Protein AF-A0A150V4F3-F1 (afdb_monomer)

Nearest PDB structures (foldseek):
  5nen-assembly1_B  TM=6.053E-01  e=7.757E+00  Serratia marcescens
  5wkq-assembly1_A  TM=3.610E-01  e=7.326E+00  Shigella flexneri

Structure (mmCIF, N/CA/C/O backbone):
data_AF-A0A150V4F3-F1
#
_entry.id   AF-A0A150V4F3-F1
#
loop_
_atom_site.group_PDB
_atom_site.id
_atom_site.type_symbol
_atom_site.label_atom_id
_atom_site.label_alt_id
_atom_site.label_comp_id
_atom_site.label_asym_id
_atom_site.label_entity_id
_atom_site.label_seq_id
_atom_site.pdbx_PDB_ins_code
_atom_site.Cartn_x
_atom_site.Cartn_y
_atom_site.Cartn_z
_atom_site.occupancy
_atom_site.B_iso_or_equiv
_atom_site.auth_seq_id
_atom_site.auth_comp_id
_atom_site.auth_asym_id
_atom_site.auth_atom_id
_atom_site.pdbx_PDB_model_num
ATOM 1 N N . MET A 1 1 ? 16.030 -22.521 -7.770 1.00 71.19 1 MET A N 1
ATOM 2 C CA . MET A 1 1 ? 16.678 -22.081 -9.025 1.00 71.19 1 MET A CA 1
ATOM 3 C C . MET A 1 1 ? 16.280 -20.650 -9.384 1.00 71.19 1 MET A C 1
ATOM 5 O O . MET A 1 1 ? 17.169 -19.820 -9.445 1.00 71.19 1 MET A O 1
ATOM 9 N N . LEU A 1 2 ? 14.980 -20.323 -9.485 1.00 79.88 2 LEU A N 1
ATOM 10 C CA . LEU A 1 2 ? 14.500 -18.950 -9.749 1.00 79.88 2 LEU A CA 1
ATOM 11 C C . LEU A 1 2 ? 15.065 -17.893 -8.786 1.00 79.88 2 LEU A C 1
ATOM 13 O O . LEU A 1 2 ? 15.625 -16.904 -9.230 1.00 79.88 2 LEU A O 1
ATOM 17 N N . ALA A 1 3 ? 14.965 -18.115 -7.472 1.00 83.06 3 ALA A N 1
ATOM 18 C CA . ALA A 1 3 ? 15.428 -17.140 -6.480 1.00 83.06 3 ALA A CA 1
ATOM 19 C C . ALA A 1 3 ? 16.937 -16.834 -6.568 1.00 83.06 3 ALA A C 1
ATOM 21 O O . ALA A 1 3 ? 17.339 -15.711 -6.288 1.00 83.06 3 ALA A O 1
ATOM 22 N N . LEU A 1 4 ? 17.756 -17.810 -6.984 1.00 82.44 4 LEU A N 1
ATOM 23 C CA . LEU A 1 4 ? 19.195 -17.610 -7.185 1.00 82.44 4 LEU A CA 1
ATOM 24 C C . LEU A 1 4 ? 19.451 -16.706 -8.393 1.00 82.44 4 LEU A C 1
ATOM 26 O O . LEU A 1 4 ? 20.217 -15.754 -8.278 1.00 82.44 4 LEU A O 1
ATOM 30 N N . GLU A 1 5 ? 18.750 -16.947 -9.502 1.00 82.75 5 GLU A N 1
ATOM 31 C CA . GLU A 1 5 ? 18.843 -16.107 -10.700 1.00 82.75 5 GLU A CA 1
ATOM 32 C C . GLU A 1 5 ? 18.382 -14.673 -10.411 1.00 82.75 5 GLU A C 1
ATOM 34 O O . GLU A 1 5 ? 19.080 -13.721 -10.728 1.00 82.75 5 GLU A O 1
ATOM 39 N N . LEU A 1 6 ? 17.253 -14.502 -9.717 1.00 82.19 6 LEU A N 1
ATOM 40 C CA . LEU A 1 6 ? 16.724 -13.174 -9.376 1.00 82.19 6 LEU A CA 1
ATOM 41 C C . LEU A 1 6 ? 17.605 -12.398 -8.383 1.00 82.19 6 LEU A C 1
ATOM 43 O O . LEU A 1 6 ? 17.460 -11.183 -8.258 1.00 82.19 6 LEU A O 1
ATOM 47 N N . SER A 1 7 ? 18.484 -13.091 -7.656 1.00 81.50 7 SER A N 1
ATOM 48 C CA . SER A 1 7 ? 19.442 -12.478 -6.730 1.00 81.50 7 SER A CA 1
ATOM 49 C C . SER A 1 7 ? 20.776 -12.109 -7.386 1.00 81.50 7 SER A C 1
ATOM 51 O O . SER A 1 7 ? 21.564 -11.384 -6.778 1.00 81.50 7 SER A O 1
ATOM 53 N N . SER A 1 8 ? 21.046 -12.588 -8.607 1.00 82.19 8 SER A N 1
ATOM 54 C CA . SER A 1 8 ? 22.299 -12.309 -9.302 1.00 82.19 8 SER A CA 1
ATOM 55 C C . SER A 1 8 ? 22.223 -10.958 -10.023 1.00 82.19 8 SER A C 1
ATOM 57 O O . SER A 1 8 ? 21.259 -10.644 -10.725 1.00 82.19 8 SER A O 1
ATOM 59 N N . SER A 1 9 ? 23.255 -10.127 -9.850 1.00 69.38 9 SER A N 1
ATOM 60 C CA . SER A 1 9 ? 23.343 -8.803 -10.485 1.00 69.38 9 SER A CA 1
ATOM 61 C C . SER A 1 9 ? 23.602 -8.860 -11.993 1.00 69.38 9 SER A C 1
ATOM 63 O O . SER A 1 9 ? 23.469 -7.843 -12.665 1.00 69.38 9 SER A O 1
ATOM 65 N N . ASP A 1 10 ? 23.993 -10.031 -12.496 1.00 72.38 10 ASP A N 1
ATOM 66 C CA . ASP A 1 10 ? 24.300 -10.312 -13.905 1.00 72.38 10 ASP A CA 1
ATOM 67 C C . ASP A 1 10 ? 23.147 -11.060 -14.606 1.00 72.38 10 ASP A C 1
ATOM 69 O O . ASP A 1 10 ? 23.285 -11.558 -15.722 1.00 72.38 10 ASP A O 1
ATOM 73 N N . SER A 1 11 ? 21.992 -11.180 -13.939 1.00 72.56 11 SER A N 1
ATOM 74 C CA . SER A 1 11 ? 20.829 -11.852 -14.513 1.00 72.56 11 SER A CA 1
ATOM 75 C C . SER A 1 11 ? 20.280 -11.079 -15.708 1.00 72.56 11 SER A C 1
ATOM 77 O O . SER A 1 11 ? 20.056 -9.868 -15.683 1.00 72.56 11 SER A O 1
ATOM 79 N N . SER A 1 12 ? 19.991 -11.827 -16.770 1.00 73.00 12 SER A N 1
ATOM 80 C CA . SER A 1 12 ? 19.393 -11.299 -18.003 1.00 73.00 12 SER A CA 1
ATOM 81 C C . SER A 1 12 ? 17.936 -10.843 -17.835 1.00 73.00 12 SER A C 1
ATOM 83 O O . SER A 1 12 ? 17.346 -10.293 -18.765 1.00 73.00 12 SER A O 1
ATOM 85 N N . VAL A 1 13 ? 17.332 -11.081 -16.666 1.00 82.06 13 VAL A N 1
ATOM 86 C CA . VAL A 1 13 ? 15.893 -10.968 -16.442 1.00 82.06 13 VAL A CA 1
ATOM 87 C C . VAL A 1 13 ? 15.605 -10.344 -15.077 1.00 82.06 13 VAL A C 1
ATOM 89 O O . VAL A 1 13 ? 16.067 -10.827 -14.048 1.00 82.06 13 VAL A O 1
ATOM 92 N N . ARG A 1 14 ? 14.791 -9.281 -15.056 1.00 84.19 14 ARG A N 1
ATOM 93 C CA . ARG A 1 14 ? 14.379 -8.603 -13.817 1.00 84.19 14 ARG A CA 1
ATOM 94 C C . ARG A 1 14 ? 13.154 -9.269 -13.193 1.00 84.19 14 ARG A C 1
ATOM 96 O O . ARG A 1 14 ? 12.239 -9.615 -13.934 1.00 84.19 14 ARG A O 1
ATOM 103 N N . PRO A 1 15 ? 13.079 -9.402 -11.858 1.00 87.56 15 PRO A N 1
ATOM 104 C CA . PRO A 1 15 ? 11.892 -9.939 -11.196 1.00 87.56 15 PRO A CA 1
ATOM 105 C C . PRO A 1 15 ? 10.644 -9.110 -11.520 1.00 87.56 15 PRO A C 1
ATOM 107 O O . PRO A 1 15 ? 10.690 -7.882 -11.522 1.00 87.56 15 PRO A O 1
ATOM 110 N N . LEU A 1 16 ? 9.520 -9.792 -11.742 1.00 90.38 16 LEU A N 1
ATOM 111 C CA . LEU A 1 16 ? 8.206 -9.182 -11.916 1.00 90.38 16 LEU A CA 1
ATOM 112 C C . LEU A 1 16 ? 7.247 -9.737 -10.875 1.00 90.38 16 LEU A C 1
ATOM 114 O O . LEU A 1 16 ? 7.161 -10.949 -10.680 1.00 90.38 16 LEU A O 1
ATOM 118 N N . TYR A 1 17 ? 6.494 -8.844 -10.244 1.00 90.56 17 TYR A N 1
ATOM 119 C CA . TYR A 1 17 ? 5.466 -9.202 -9.278 1.00 90.56 17 TYR A CA 1
ATOM 120 C C . TYR A 1 17 ? 4.126 -8.609 -9.677 1.00 90.56 17 TYR A C 1
ATOM 122 O O . TYR A 1 17 ? 4.054 -7.643 -10.430 1.00 90.56 17 TYR A O 1
ATOM 130 N N . ARG A 1 18 ? 3.047 -9.200 -9.169 1.00 91.81 18 ARG A N 1
ATOM 131 C CA . ARG A 1 18 ? 1.689 -8.727 -9.414 1.00 91.81 18 ARG A CA 1
ATOM 132 C C . ARG A 1 18 ? 1.224 -7.822 -8.272 1.00 91.81 18 ARG A C 1
ATOM 134 O O . ARG A 1 18 ? 1.278 -8.235 -7.114 1.00 91.81 18 ARG A O 1
ATOM 141 N N . LYS A 1 19 ? 0.691 -6.639 -8.586 1.00 91.06 19 LYS A N 1
ATOM 142 C CA . LYS A 1 19 ? -0.079 -5.822 -7.639 1.00 91.06 19 LYS A CA 1
ATOM 143 C C . LYS A 1 19 ? -1.491 -6.394 -7.472 1.00 91.06 19 LYS A C 1
ATOM 145 O O . LYS A 1 19 ? -2.126 -6.829 -8.429 1.00 91.06 19 LYS A O 1
ATOM 150 N N . PHE A 1 20 ? -2.009 -6.366 -6.248 1.00 91.81 20 PHE A N 1
ATOM 151 C CA . PHE A 1 20 ? -3.340 -6.888 -5.921 1.00 91.81 20 PHE A CA 1
ATOM 152 C C . PHE A 1 20 ? -4.295 -5.769 -5.493 1.00 91.81 20 PHE A C 1
ATOM 154 O O . PHE A 1 20 ? -4.802 -5.764 -4.377 1.00 91.81 20 PHE A O 1
ATOM 161 N N . GLU A 1 21 ? -4.536 -4.805 -6.377 1.00 91.25 21 GLU A N 1
ATOM 162 C CA . GLU A 1 21 ? -5.346 -3.605 -6.107 1.00 91.25 21 GLU A CA 1
ATOM 163 C C . GLU A 1 21 ? -6.761 -3.938 -5.610 1.00 91.25 21 GLU A C 1
ATOM 165 O O . GLU A 1 21 ? -7.131 -3.579 -4.494 1.00 91.25 21 GLU A O 1
ATOM 170 N N . TYR A 1 22 ? -7.512 -4.739 -6.369 1.00 92.56 22 TYR A N 1
ATOM 171 C CA . TYR A 1 22 ? -8.863 -5.159 -5.980 1.00 92.56 22 TYR A CA 1
ATOM 172 C C . TYR A 1 22 ? -8.912 -5.868 -4.616 1.00 92.56 22 TYR A C 1
ATOM 174 O O . TYR A 1 22 ? -9.805 -5.616 -3.808 1.00 92.56 22 TYR A O 1
ATOM 182 N N . LEU A 1 23 ? -7.950 -6.755 -4.341 1.00 94.00 23 LEU A N 1
ATOM 183 C CA . LEU A 1 23 ? -7.920 -7.498 -3.081 1.00 94.00 23 LEU A CA 1
ATOM 184 C C . LEU A 1 23 ? -7.566 -6.584 -1.903 1.00 94.00 23 LEU A C 1
ATOM 186 O O . LEU A 1 23 ? -8.206 -6.677 -0.861 1.00 94.00 23 LEU A O 1
ATOM 190 N N . ASN A 1 24 ? -6.603 -5.676 -2.082 1.00 94.88 24 ASN A N 1
ATOM 191 C CA . ASN A 1 24 ? -6.242 -4.693 -1.064 1.00 94.88 24 ASN A CA 1
ATOM 192 C C . ASN A 1 24 ? -7.426 -3.783 -0.725 1.00 94.88 24 ASN A C 1
ATOM 194 O O . ASN A 1 24 ? -7.722 -3.596 0.451 1.00 94.88 24 ASN A O 1
ATOM 198 N N . HIS A 1 25 ? -8.164 -3.292 -1.726 1.00 96.12 25 HIS A N 1
ATOM 199 C CA . HIS A 1 25 ? -9.374 -2.507 -1.478 1.00 96.12 25 HIS A CA 1
ATOM 200 C C . HIS A 1 25 ? -10.432 -3.295 -0.701 1.00 96.12 25 HIS A C 1
ATOM 202 O O . HIS A 1 25 ? -11.002 -2.760 0.243 1.00 96.12 25 HIS A O 1
ATOM 208 N N . ARG A 1 26 ? -10.659 -4.574 -1.023 1.00 97.56 26 ARG A N 1
ATOM 209 C CA . ARG A 1 26 ? -11.593 -5.416 -0.255 1.00 97.56 26 ARG A CA 1
ATOM 210 C C . ARG A 1 26 ? -11.172 -5.604 1.198 1.00 97.56 26 ARG A C 1
ATOM 212 O O . ARG A 1 26 ? -12.026 -5.556 2.073 1.00 97.56 26 ARG A O 1
ATOM 219 N N . ILE A 1 27 ? -9.882 -5.820 1.449 1.00 96.81 27 ILE A N 1
ATOM 220 C CA . ILE A 1 27 ? -9.353 -5.963 2.812 1.00 96.81 27 ILE A CA 1
ATOM 221 C C . ILE A 1 27 ? -9.542 -4.658 3.590 1.00 96.81 27 ILE A C 1
ATOM 223 O O . ILE A 1 27 ? -10.014 -4.688 4.721 1.00 96.81 27 ILE A O 1
ATOM 227 N N . LEU A 1 28 ? -9.217 -3.515 2.981 1.00 97.44 28 LEU A N 1
ATOM 228 C CA . LEU A 1 28 ? -9.378 -2.208 3.619 1.00 97.44 28 LEU A CA 1
ATOM 229 C C . LEU A 1 28 ? -10.845 -1.900 3.930 1.00 97.44 28 LEU A C 1
ATOM 231 O O . LEU A 1 28 ? -11.136 -1.474 5.040 1.00 97.44 28 LEU A O 1
ATOM 235 N N . LEU A 1 29 ? -11.757 -2.162 2.989 1.00 97.94 29 LEU A N 1
ATOM 236 C CA . LEU A 1 29 ? -13.196 -1.983 3.201 1.00 97.94 29 LEU A CA 1
ATOM 237 C C . LEU A 1 29 ? -13.723 -2.888 4.319 1.00 97.94 29 LEU A C 1
ATOM 239 O O . LEU A 1 29 ? -14.505 -2.439 5.145 1.00 97.94 29 LEU A O 1
ATOM 243 N N . HIS A 1 30 ? -13.265 -4.139 4.383 1.00 98.00 30 HIS A N 1
ATOM 244 C CA . HIS A 1 30 ? -13.644 -5.047 5.463 1.00 98.00 30 HIS A CA 1
ATOM 245 C C . HIS A 1 30 ? -13.160 -4.554 6.835 1.00 98.00 30 HIS A C 1
ATOM 247 O O . HIS A 1 30 ? -13.921 -4.577 7.794 1.00 98.00 30 HIS A O 1
ATOM 253 N N . LEU A 1 31 ? -11.922 -4.057 6.925 1.00 97.75 31 LEU A N 1
ATOM 254 C CA . LEU A 1 31 ? -11.389 -3.491 8.169 1.00 97.75 31 LEU A CA 1
ATOM 255 C C . LEU A 1 31 ? -12.118 -2.206 8.587 1.00 97.75 31 LEU A C 1
ATOM 257 O O . LEU A 1 31 ? -12.266 -1.959 9.780 1.00 97.75 31 LEU A O 1
ATOM 261 N N . GLN A 1 32 ? -12.556 -1.389 7.625 1.00 97.75 32 GLN A N 1
ATOM 262 C CA . GLN A 1 32 ? -13.372 -0.202 7.898 1.00 97.75 32 GLN A CA 1
ATOM 263 C C . GLN A 1 32 ? -14.729 -0.584 8.483 1.00 97.75 32 GLN A C 1
ATOM 265 O O . GLN A 1 32 ? -15.122 -0.019 9.495 1.00 97.75 32 GLN A O 1
ATOM 270 N N . ASP A 1 33 ? -15.399 -1.562 7.878 1.00 98.25 33 ASP A N 1
ATOM 271 C CA . ASP A 1 33 ? -16.691 -2.069 8.342 1.00 98.25 33 ASP A CA 1
ATOM 272 C C . ASP A 1 33 ? -16.596 -2.615 9.778 1.00 98.25 33 ASP A C 1
ATOM 274 O O . ASP A 1 33 ? -17.321 -2.166 10.663 1.00 98.25 33 ASP A O 1
ATOM 278 N N . GLU A 1 34 ? -15.603 -3.469 10.061 1.00 98.06 34 GLU A N 1
ATOM 279 C CA . GLU A 1 34 ? -15.355 -3.979 11.419 1.00 98.06 34 GLU A CA 1
ATOM 280 C C . GLU A 1 34 ? -15.068 -2.858 12.435 1.00 98.06 34 GLU A C 1
ATOM 282 O O . GLU A 1 34 ? -15.468 -2.949 13.597 1.00 98.06 34 GLU A O 1
ATOM 287 N N . LEU A 1 35 ? -14.349 -1.803 12.033 1.00 97.94 35 LEU A N 1
ATOM 288 C CA . LEU A 1 35 ? -14.090 -0.653 12.901 1.00 97.94 35 LEU A CA 1
ATOM 289 C C . LEU A 1 35 ? -15.365 0.139 13.182 1.00 97.94 35 LEU A C 1
ATOM 291 O O . LEU A 1 35 ? -15.616 0.467 14.339 1.00 97.94 35 LEU A O 1
ATOM 295 N N . SER A 1 36 ? -16.185 0.391 12.163 1.00 98.00 36 SER A N 1
ATOM 296 C CA . SER A 1 36 ? -17.471 1.070 12.321 1.00 98.00 36 SER A CA 1
ATOM 297 C C . SER A 1 36 ? -18.425 0.287 13.228 1.00 98.00 36 SER A C 1
ATOM 299 O O . SER A 1 36 ? -19.081 0.883 14.081 1.00 98.00 36 SER A O 1
ATOM 301 N N . GLU A 1 37 ? -18.459 -1.045 13.126 1.00 98.06 37 GLU A N 1
ATOM 302 C CA . GLU A 1 37 ? -19.228 -1.885 14.053 1.00 98.06 37 GLU A CA 1
ATOM 303 C C . GLU A 1 37 ? -18.742 -1.746 15.503 1.00 98.06 37 GLU A C 1
ATOM 305 O O . GLU A 1 37 ? -19.550 -1.634 16.428 1.00 98.06 37 GLU A O 1
ATOM 310 N N . LEU A 1 38 ? -17.423 -1.746 15.727 1.00 97.62 38 LEU A N 1
ATOM 311 C CA . LEU A 1 38 ? -16.852 -1.589 17.067 1.00 97.62 38 LEU A CA 1
ATOM 312 C C . LEU A 1 38 ? -17.092 -0.188 17.646 1.00 97.62 38 LEU A C 1
ATOM 314 O O . LEU A 1 38 ? -17.345 -0.066 18.846 1.00 97.62 38 LEU A O 1
ATOM 318 N N . GLU A 1 39 ? -17.027 0.855 16.817 1.00 96.94 39 GLU A N 1
ATOM 319 C CA . GLU A 1 39 ? -17.356 2.232 17.199 1.00 96.94 39 GLU A CA 1
ATOM 320 C C . GLU A 1 39 ? -18.820 2.354 17.629 1.00 96.94 39 GLU A C 1
ATOM 322 O O . GLU A 1 39 ? -19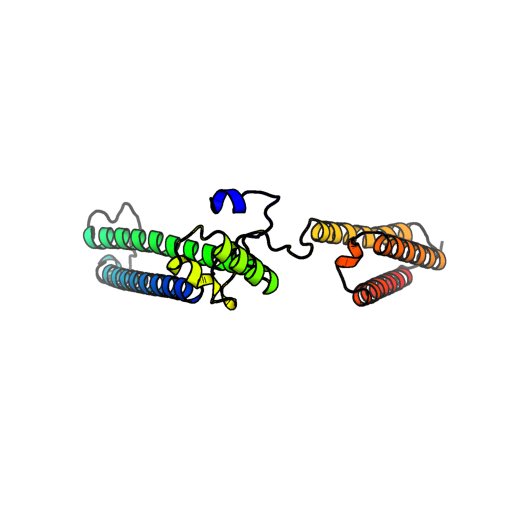.103 2.918 18.687 1.00 96.94 39 GLU A O 1
ATOM 327 N N . GLU A 1 40 ? -19.745 1.759 16.873 1.00 97.50 40 GLU A N 1
ATOM 328 C CA . GLU A 1 40 ? -21.169 1.778 17.209 1.00 97.50 40 GLU A CA 1
ATOM 329 C C . GLU A 1 40 ? -21.468 0.987 18.492 1.00 97.50 40 GLU A C 1
ATOM 331 O O . GLU A 1 40 ? -22.246 1.432 19.342 1.00 97.50 40 GLU A O 1
ATOM 336 N N . GLN A 1 41 ? -20.806 -0.158 18.693 1.00 96.31 41 GLN A N 1
ATOM 337 C CA . GLN A 1 41 ? -20.903 -0.921 19.943 1.00 96.31 41 GLN A CA 1
ATOM 338 C C . GLN A 1 41 ? -20.385 -0.124 21.143 1.00 96.31 41 GLN A C 1
ATOM 340 O O . GLN A 1 41 ? -20.985 -0.175 22.220 1.00 96.31 41 GLN A O 1
ATOM 345 N N . LEU A 1 42 ? -19.277 0.602 20.973 1.00 94.31 42 LEU A N 1
ATOM 346 C CA . LEU A 1 42 ? -18.714 1.447 22.020 1.00 94.31 42 LEU A CA 1
ATOM 347 C C . LEU A 1 42 ? -19.648 2.620 22.338 1.00 94.31 42 LEU A C 1
ATOM 349 O O . LEU A 1 42 ? -19.920 2.860 23.511 1.00 94.31 42 LEU A O 1
ATOM 353 N N . ARG A 1 43 ? -20.204 3.278 21.313 1.00 93.81 43 ARG A N 1
ATOM 354 C CA . ARG A 1 43 ? -21.186 4.361 21.462 1.00 93.81 43 ARG A CA 1
ATOM 355 C C . ARG A 1 43 ? -22.428 3.897 22.217 1.00 93.81 43 ARG A C 1
ATOM 357 O O . ARG A 1 43 ? -22.812 4.519 23.201 1.00 93.81 43 ARG A O 1
ATOM 364 N N . THR A 1 44 ? -22.997 2.763 21.813 1.00 93.69 44 THR A N 1
ATOM 365 C CA . THR A 1 44 ? -24.158 2.162 22.486 1.00 93.69 44 THR A CA 1
ATOM 366 C C . THR A 1 44 ? -23.853 1.856 23.955 1.00 93.69 44 THR A C 1
ATOM 368 O O . THR A 1 44 ? -24.674 2.100 24.835 1.00 93.69 44 THR A O 1
ATOM 371 N N . LEU A 1 45 ? -22.661 1.326 24.248 1.00 90.50 45 LEU A N 1
ATOM 372 C CA . LEU A 1 45 ? -22.259 1.024 25.619 1.00 90.50 45 LEU A CA 1
ATOM 373 C C . LEU A 1 45 ? -22.069 2.296 26.458 1.00 90.50 45 LEU A C 1
ATOM 375 O O . LEU A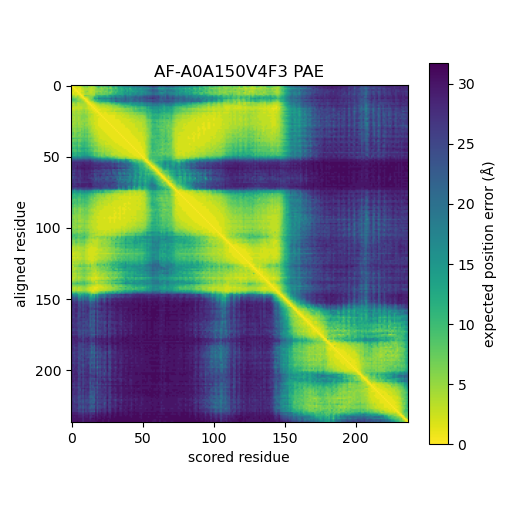 1 45 ? -22.501 2.328 27.609 1.00 90.50 45 LEU A O 1
ATOM 379 N N . ASP A 1 46 ? -21.457 3.333 25.888 1.00 87.69 46 ASP A N 1
ATOM 380 C CA . ASP A 1 46 ? -21.279 4.629 26.545 1.00 87.69 46 ASP A CA 1
ATOM 381 C C . ASP A 1 46 ? -22.643 5.296 26.835 1.00 87.69 46 ASP A C 1
ATOM 383 O O . ASP A 1 46 ? -22.838 5.841 27.922 1.00 87.69 46 ASP A O 1
ATOM 387 N N . GLU A 1 47 ? -23.624 5.173 25.933 1.00 89.69 47 GLU A N 1
ATOM 388 C CA . GLU A 1 47 ? -25.008 5.628 26.150 1.00 89.69 47 GLU A CA 1
ATOM 389 C C . GLU A 1 47 ? -25.695 4.881 27.308 1.00 89.69 47 GLU A C 1
ATOM 391 O O . GLU A 1 47 ? -26.336 5.509 28.154 1.00 89.69 47 GLU A O 1
ATOM 396 N N . VAL A 1 48 ? -25.532 3.555 27.397 1.00 87.75 48 VAL A N 1
ATOM 397 C CA . VAL A 1 48 ? -26.078 2.746 28.505 1.00 87.75 48 VAL A CA 1
ATOM 398 C C . VAL A 1 48 ? -25.434 3.125 29.841 1.00 87.75 48 VAL A C 1
ATOM 400 O O . VAL A 1 48 ? -26.135 3.258 30.847 1.00 87.75 48 VAL A O 1
ATOM 403 N N . ILE A 1 49 ? -24.113 3.326 29.868 1.00 82.81 49 ILE A N 1
ATOM 404 C CA . ILE A 1 49 ? -23.394 3.754 31.077 1.00 82.81 49 ILE A CA 1
ATOM 405 C C . ILE A 1 49 ? -23.903 5.127 31.533 1.00 82.81 49 ILE A C 1
ATOM 407 O O . ILE A 1 49 ? -24.211 5.289 32.712 1.00 82.81 49 ILE A O 1
ATOM 411 N N . ALA A 1 50 ? -24.066 6.077 30.607 1.00 81.50 50 ALA A N 1
ATOM 412 C CA . ALA A 1 50 ? -24.574 7.414 30.911 1.00 81.50 50 ALA A CA 1
ATOM 413 C C . ALA A 1 50 ? -25.999 7.398 31.498 1.00 81.50 50 ALA A C 1
ATOM 415 O O . ALA A 1 50 ? -26.302 8.191 32.385 1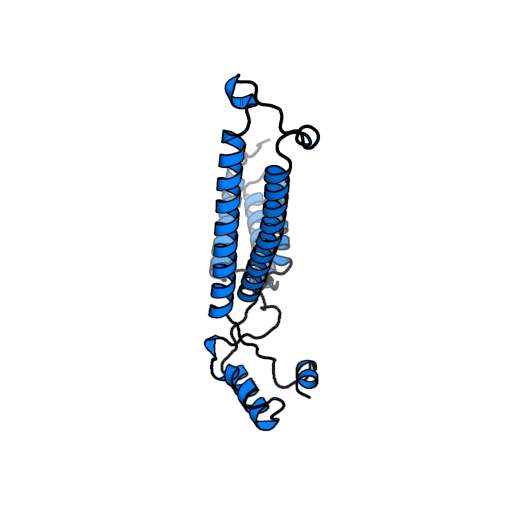.00 81.50 50 ALA A O 1
ATOM 416 N N . GLN A 1 51 ? -26.862 6.484 31.040 1.00 83.00 51 GLN A N 1
ATOM 417 C CA . GLN A 1 51 ? -28.227 6.323 31.564 1.00 83.00 51 GLN A CA 1
ATOM 418 C C . GLN A 1 51 ? -28.281 5.622 32.930 1.00 83.00 51 GLN A C 1
ATOM 420 O O . GLN A 1 51 ? -29.221 5.838 33.691 1.00 83.00 51 GLN A O 1
ATOM 425 N N . THR A 1 52 ? -27.301 4.766 33.234 1.00 74.00 52 THR A N 1
ATOM 426 C CA . THR A 1 52 ? -27.297 3.930 34.447 1.00 74.00 52 THR A CA 1
ATOM 427 C C . THR A 1 52 ? -26.608 4.613 3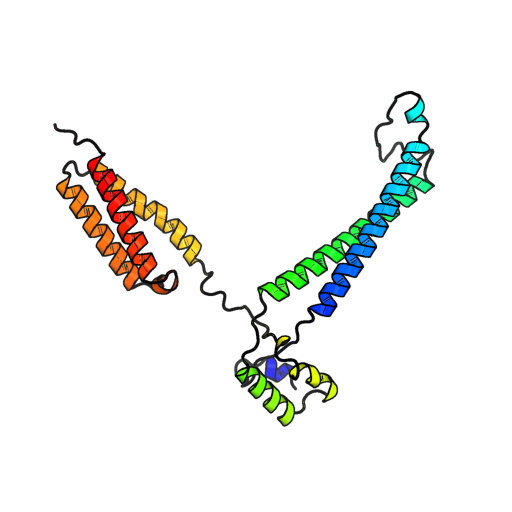5.631 1.00 74.00 52 THR A C 1
ATOM 429 O O . THR A 1 52 ? -26.811 4.191 36.764 1.00 74.00 52 THR A O 1
ATOM 432 N N . ASP A 1 53 ? -25.798 5.653 35.404 1.00 68.19 53 ASP A N 1
ATOM 433 C CA . ASP A 1 53 ? -25.057 6.340 36.466 1.00 68.19 53 ASP A CA 1
ATOM 434 C C . ASP A 1 53 ? -25.975 7.266 37.304 1.00 68.19 53 ASP A C 1
ATOM 436 O O . ASP A 1 53 ? -26.376 8.337 36.828 1.00 68.19 53 ASP A O 1
ATOM 440 N N . PRO A 1 54 ? -26.315 6.902 38.562 1.00 55.91 54 PRO A N 1
ATOM 441 C CA . PRO A 1 54 ? -27.246 7.662 39.400 1.00 55.91 54 PRO A CA 1
ATOM 442 C C . PRO A 1 54 ? -26.693 9.032 39.821 1.00 55.91 54 PRO A C 1
ATOM 444 O O . PRO A 1 54 ? -27.464 9.892 40.244 1.00 55.9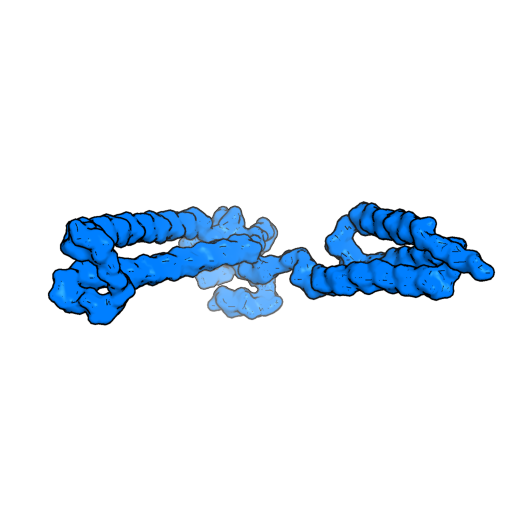1 54 PRO A O 1
ATOM 447 N N . ALA A 1 55 ? -25.382 9.267 39.674 1.00 55.69 55 ALA A N 1
ATOM 448 C CA . ALA A 1 55 ? -24.746 10.556 39.946 1.00 55.69 55 ALA A CA 1
ATOM 449 C C . ALA A 1 55 ? -25.208 11.672 38.981 1.00 55.69 55 ALA A C 1
ATOM 451 O O . ALA A 1 55 ? -25.141 12.856 39.311 1.00 55.69 55 ALA A O 1
ATOM 452 N N . SER A 1 56 ? -25.756 11.306 37.817 1.00 51.59 56 SER A N 1
ATOM 453 C CA . SER A 1 56 ? -26.290 12.259 36.835 1.00 51.59 56 SER A CA 1
ATOM 454 C C . SER A 1 56 ? -27.646 12.859 37.235 1.00 51.59 56 SER A C 1
ATOM 456 O O . SER A 1 56 ? -28.032 13.894 36.695 1.00 51.59 56 SER A O 1
ATOM 458 N N . ALA A 1 57 ? -28.370 12.249 38.184 1.00 52.56 57 ALA A N 1
ATOM 459 C CA . ALA A 1 57 ? -29.688 12.719 38.622 1.00 52.56 57 ALA A CA 1
ATOM 460 C C . ALA A 1 57 ? -29.628 13.915 39.596 1.00 52.56 57 ALA A C 1
ATOM 462 O O . ALA A 1 57 ? -30.594 14.668 39.681 1.00 52.56 57 ALA A O 1
ATOM 463 N N . ASP A 1 58 ? -28.498 14.114 40.285 1.00 55.16 58 ASP A N 1
ATOM 464 C CA . ASP A 1 58 ? -28.288 15.197 41.266 1.00 55.16 58 ASP A CA 1
ATOM 465 C C . ASP A 1 58 ? -27.347 16.305 40.732 1.00 55.16 58 ASP A C 1
ATOM 467 O O . ASP A 1 58 ? -26.864 17.159 41.469 1.00 55.16 58 ASP A O 1
ATOM 471 N N . GLY A 1 59 ? -27.033 16.284 39.426 1.00 56.34 59 GLY A N 1
ATOM 472 C CA . GLY A 1 59 ? -26.146 17.258 38.768 1.00 56.34 59 GLY A CA 1
ATOM 473 C C . GLY A 1 59 ? -24.660 17.138 39.135 1.00 56.34 59 GLY A C 1
ATOM 474 O O . GLY A 1 59 ? -23.840 17.943 38.688 1.00 56.34 59 GLY A O 1
ATOM 475 N N . GLN A 1 60 ? -24.288 16.131 39.924 1.00 52.50 60 GLN A N 1
ATOM 476 C CA . GLN A 1 60 ? -22.927 15.933 40.397 1.00 52.50 60 GLN A CA 1
ATOM 477 C C . GLN A 1 60 ? -22.205 14.920 39.504 1.00 52.50 60 GLN A C 1
ATOM 479 O O . GLN A 1 60 ? -22.181 13.725 39.778 1.00 52.50 60 GLN A O 1
ATOM 484 N N . HIS A 1 61 ? -21.594 15.402 38.417 1.00 53.84 61 HIS A N 1
ATOM 485 C CA . HIS A 1 61 ? -20.734 14.570 37.573 1.00 53.84 61 HIS A CA 1
ATOM 486 C C . HIS A 1 61 ? -19.584 13.999 38.409 1.00 53.84 61 HIS A C 1
ATOM 488 O O . HIS A 1 61 ? -18.665 14.723 38.804 1.00 53.84 61 HIS A O 1
ATOM 494 N N . SER A 1 62 ? -19.631 12.695 38.684 1.00 52.81 62 SER A N 1
ATOM 495 C CA . SER A 1 62 ? -18.512 12.013 39.321 1.00 52.81 62 SER A CA 1
ATOM 496 C C . SER A 1 62 ? -17.298 12.110 38.390 1.00 52.81 62 SER A C 1
ATOM 498 O O . SER A 1 62 ? -17.418 11.831 37.193 1.00 52.81 62 SER A O 1
ATOM 500 N N . PRO A 1 63 ? -16.125 12.544 38.879 1.00 55.28 63 PRO A N 1
ATOM 501 C CA . PRO A 1 63 ? -14.940 12.623 38.044 1.00 55.28 63 PRO A CA 1
ATOM 502 C C . PRO A 1 63 ? -14.582 11.218 37.553 1.00 55.28 63 PRO A C 1
ATOM 504 O O . PRO A 1 63 ? -14.488 10.295 38.361 1.00 55.28 63 PRO A O 1
ATOM 507 N N . SER A 1 64 ? -14.353 11.083 36.241 1.00 54.47 64 SER A N 1
ATOM 508 C CA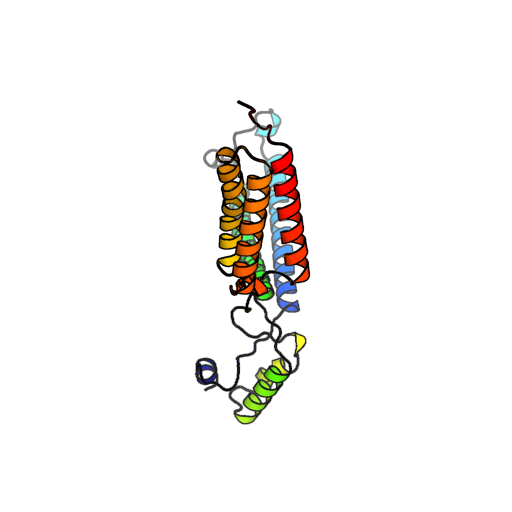 . SER A 1 64 ? -13.879 9.864 35.566 1.00 54.47 64 SER A CA 1
ATOM 509 C C . SER A 1 64 ? -12.543 9.414 36.170 1.00 54.47 64 SER A C 1
ATOM 511 O O . SER A 1 64 ? -11.458 9.740 35.680 1.00 54.47 64 SER A O 1
ATOM 513 N N . SER A 1 65 ? -12.611 8.693 37.282 1.00 58.56 65 SER A N 1
ATOM 514 C CA . SER A 1 65 ? -11.475 8.163 38.011 1.00 58.56 65 SER A CA 1
ATOM 515 C C . SER A 1 65 ? -11.404 6.672 37.761 1.00 58.56 65 SER A C 1
ATOM 517 O O . SER A 1 65 ? -12.208 5.899 38.278 1.00 58.56 65 SER A O 1
ATOM 519 N N . ARG A 1 66 ? -10.321 6.248 37.104 1.00 56.16 66 ARG A N 1
ATOM 520 C CA . ARG A 1 66 ? -9.966 4.834 36.905 1.00 56.16 66 ARG A CA 1
ATOM 521 C C . ARG A 1 66 ? -9.898 4.023 38.215 1.00 56.16 66 ARG A C 1
ATOM 523 O O . ARG A 1 66 ? -9.823 2.804 38.167 1.00 56.16 66 ARG A O 1
ATOM 530 N N . ARG A 1 67 ? -9.850 4.693 39.377 1.00 54.84 67 ARG A N 1
ATOM 531 C CA . ARG A 1 67 ? -9.792 4.095 40.723 1.00 54.84 67 ARG A CA 1
ATOM 532 C C . ARG A 1 67 ? -11.122 4.155 41.493 1.00 54.84 67 ARG A C 1
ATOM 534 O O . ARG A 1 67 ? -11.258 3.428 42.471 1.00 54.84 67 ARG A O 1
ATOM 541 N N . GLY A 1 68 ? -12.062 5.017 41.097 1.00 54.72 68 GLY A N 1
ATOM 542 C CA . GLY A 1 68 ? -13.359 5.195 41.771 1.00 54.72 68 GLY A CA 1
ATOM 543 C C . GLY A 1 68 ? -14.460 4.255 41.269 1.00 54.72 68 GLY A C 1
ATOM 544 O O . GLY A 1 68 ? -15.430 4.011 41.976 1.00 54.72 68 GLY A O 1
ATOM 545 N N . GLU A 1 69 ? -14.288 3.683 40.078 1.00 57.06 69 GLU A N 1
ATOM 546 C CA . GLU A 1 69 ? -15.323 2.927 39.352 1.00 57.06 69 GLU A CA 1
ATOM 547 C C . GLU A 1 69 ? -15.446 1.442 39.763 1.00 57.06 69 GLU A C 1
ATOM 549 O O . GLU A 1 69 ? -16.294 0.714 39.251 1.00 57.06 69 GLU A O 1
ATOM 554 N N . THR A 1 70 ? -14.639 0.981 40.724 1.00 53.50 70 THR A N 1
ATOM 555 C CA . THR A 1 70 ? -14.498 -0.440 41.105 1.00 53.50 70 THR A CA 1
ATOM 556 C C . THR A 1 70 ? -15.732 -1.046 41.794 1.00 53.50 70 THR A C 1
ATOM 558 O O . THR A 1 70 ? -15.843 -2.267 41.866 1.00 53.50 70 THR A O 1
ATOM 561 N N . TYR A 1 71 ? -16.660 -0.238 42.321 1.00 54.38 71 TYR A N 1
ATOM 562 C CA . TYR A 1 71 ? -17.652 -0.731 43.292 1.00 54.38 71 TYR A CA 1
ATOM 563 C C . TYR A 1 71 ? -19.116 -0.780 42.814 1.00 54.38 71 TYR A C 1
ATOM 565 O O . TYR A 1 71 ? -19.935 -1.348 43.529 1.00 54.38 71 TYR A O 1
ATOM 573 N N . GLY A 1 72 ? -19.464 -0.263 41.625 1.00 53.78 72 GLY A N 1
ATOM 574 C CA . GLY A 1 72 ? -20.873 -0.192 41.179 1.00 53.78 72 GLY A CA 1
ATOM 575 C C . GLY A 1 72 ? -21.188 -0.717 39.774 1.00 53.78 72 GLY A C 1
ATOM 576 O O . GLY A 1 72 ? -22.282 -1.223 39.560 1.00 53.78 72 GLY A O 1
ATOM 577 N N . ASN A 1 73 ? -20.244 -0.651 38.825 1.00 61.91 73 ASN A N 1
ATOM 578 C CA . ASN A 1 73 ? -20.513 -0.898 37.396 1.00 61.91 73 ASN A CA 1
ATOM 579 C C . ASN A 1 73 ? -19.477 -1.826 36.729 1.00 61.91 73 ASN A C 1
ATOM 581 O O . ASN A 1 73 ? -19.129 -1.679 35.555 1.00 61.91 73 ASN A O 1
ATOM 585 N N . ASN A 1 74 ? -18.964 -2.788 37.502 1.00 71.44 74 ASN A N 1
ATOM 586 C CA . ASN A 1 74 ? -17.769 -3.563 37.161 1.00 71.44 74 ASN A CA 1
ATOM 587 C C . ASN A 1 74 ? -17.889 -4.288 35.801 1.00 71.44 74 ASN A C 1
ATOM 589 O O . ASN A 1 74 ? -16.948 -4.284 35.014 1.00 71.44 74 ASN A O 1
ATOM 593 N N . GLU A 1 75 ? -19.059 -4.843 35.464 1.00 81.44 75 GLU A N 1
ATOM 594 C CA . GLU A 1 75 ? -19.264 -5.570 34.200 1.00 81.44 75 GLU A CA 1
ATOM 595 C C . GLU A 1 75 ? -19.304 -4.651 32.967 1.00 81.44 75 GLU A C 1
ATOM 597 O O . GLU A 1 75 ? -18.590 -4.902 31.992 1.00 81.44 75 GLU A O 1
ATOM 602 N N . LEU A 1 76 ? -20.084 -3.562 33.008 1.00 81.75 76 LEU A N 1
ATOM 603 C CA . LEU A 1 76 ? -20.153 -2.586 31.911 1.00 81.75 76 LEU A CA 1
ATOM 604 C C . LEU A 1 76 ? -18.788 -1.933 31.676 1.00 81.75 76 LEU A C 1
ATOM 606 O O . LEU A 1 76 ? -18.347 -1.790 30.534 1.00 81.75 76 LEU A O 1
ATOM 610 N N . HIS A 1 77 ? -18.076 -1.621 32.759 1.00 79.62 77 HIS A N 1
ATOM 611 C CA . HIS A 1 77 ? -16.728 -1.074 32.701 1.00 79.62 77 HIS A CA 1
ATOM 612 C C . HIS A 1 77 ? -15.722 -2.074 32.104 1.00 79.62 77 HIS A C 1
ATOM 614 O O . HIS A 1 77 ? -14.963 -1.728 31.194 1.00 79.62 77 HIS A O 1
ATOM 620 N N . HIS A 1 78 ? -15.733 -3.338 32.543 1.00 84.62 78 HIS A N 1
ATOM 621 C CA . HIS A 1 78 ? -14.894 -4.384 31.949 1.00 84.62 78 HIS A CA 1
ATOM 622 C C . HIS A 1 78 ? -15.191 -4.582 30.459 1.00 84.62 78 HIS A C 1
ATOM 624 O O . HIS A 1 78 ? -14.260 -4.714 29.658 1.00 84.62 78 HIS A O 1
ATOM 630 N N . ARG A 1 79 ? -16.469 -4.552 30.065 1.00 88.69 79 ARG A N 1
ATOM 631 C CA . ARG A 1 79 ? -16.883 -4.656 28.662 1.00 88.69 79 ARG A CA 1
ATOM 632 C C . ARG A 1 79 ? -16.382 -3.473 27.837 1.00 88.69 79 ARG A C 1
ATOM 634 O O . ARG A 1 79 ? -15.871 -3.687 26.738 1.00 88.69 79 ARG A O 1
ATOM 641 N N . ARG A 1 80 ? -16.437 -2.258 28.389 1.00 89.75 80 ARG A N 1
ATOM 642 C CA . ARG A 1 80 ? -15.905 -1.043 27.760 1.00 89.75 80 ARG A CA 1
ATOM 643 C C . ARG A 1 80 ? -14.401 -1.134 27.540 1.00 89.75 80 ARG A C 1
ATOM 645 O O . ARG A 1 80 ? -13.932 -0.898 26.431 1.00 89.75 80 ARG A O 1
ATOM 652 N N . ILE A 1 81 ? -13.643 -1.542 28.560 1.00 89.12 81 ILE A N 1
ATOM 653 C CA . ILE A 1 81 ? -12.193 -1.755 28.434 1.00 89.12 81 ILE A CA 1
ATOM 654 C C . ILE A 1 81 ? -11.886 -2.814 27.368 1.00 89.12 81 ILE A C 1
ATOM 656 O O . ILE A 1 81 ? -10.968 -2.630 26.568 1.00 89.12 81 ILE A O 1
ATOM 660 N N . ASN A 1 82 ? -12.648 -3.911 27.327 1.00 92.38 82 ASN A N 1
ATOM 661 C CA . ASN A 1 82 ? -12.450 -4.961 26.330 1.00 92.38 82 ASN A CA 1
ATOM 662 C C . ASN A 1 82 ? -12.707 -4.456 24.900 1.00 92.38 82 ASN A C 1
ATOM 664 O O . ASN A 1 82 ? -11.902 -4.732 24.009 1.00 92.38 82 ASN A O 1
ATOM 668 N N . LEU A 1 83 ? -13.785 -3.692 24.687 1.00 94.62 83 LEU A N 1
ATOM 669 C CA . LEU A 1 83 ? -14.086 -3.068 23.395 1.00 94.62 83 LEU A CA 1
ATOM 670 C C . LEU A 1 83 ? -13.004 -2.070 22.982 1.00 94.62 83 LEU A C 1
ATOM 672 O O . LEU A 1 83 ? -12.512 -2.157 21.862 1.00 94.62 83 LEU A O 1
ATOM 676 N N . LEU A 1 84 ? -12.556 -1.200 23.890 1.00 95.06 84 LEU A N 1
ATOM 677 C CA . LEU A 1 84 ? -11.460 -0.264 23.621 1.00 95.06 84 LEU A CA 1
ATOM 678 C C . LEU A 1 84 ? -10.167 -0.987 23.215 1.00 95.06 84 LEU A C 1
ATOM 680 O O . LEU A 1 84 ? -9.482 -0.554 22.291 1.00 95.06 84 LEU A O 1
ATOM 684 N N . GLY A 1 85 ? -9.851 -2.116 23.856 1.00 95.56 85 GLY A N 1
ATOM 685 C CA . GLY A 1 85 ? -8.718 -2.956 23.464 1.00 95.56 85 GLY A CA 1
ATOM 686 C C . GLY A 1 85 ? -8.859 -3.530 22.049 1.00 95.56 85 GLY A C 1
ATOM 687 O O . GLY A 1 85 ? -7.896 -3.527 21.283 1.00 95.56 85 GLY A O 1
ATOM 688 N N . LYS A 1 86 ? -10.063 -3.980 21.670 1.00 97.31 86 LYS A N 1
ATOM 689 C CA . LYS A 1 86 ? -10.350 -4.473 20.310 1.00 97.31 86 LYS A CA 1
ATOM 690 C C . LYS A 1 86 ? -10.250 -3.363 19.267 1.00 97.31 86 LYS A C 1
ATOM 692 O O . LYS A 1 86 ? -9.604 -3.575 18.243 1.00 97.31 86 LYS A O 1
ATOM 697 N N . VAL A 1 87 ? -10.828 -2.193 19.550 1.00 97.50 87 VAL A N 1
ATOM 698 C CA . VAL A 1 87 ? -10.734 -0.997 18.698 1.00 97.50 87 VAL A CA 1
ATOM 699 C C . VAL A 1 87 ? -9.271 -0.636 18.471 1.00 97.50 87 VAL A C 1
ATOM 701 O O . VAL A 1 87 ? -8.859 -0.488 17.329 1.00 97.50 87 VAL A O 1
ATOM 704 N N . PHE A 1 88 ? -8.454 -0.585 19.528 1.00 97.50 88 PHE A N 1
ATOM 705 C CA . PHE A 1 88 ? -7.027 -0.277 19.407 1.00 97.50 88 PHE A CA 1
ATOM 706 C C . PHE A 1 88 ? -6.308 -1.208 18.417 1.00 97.50 88 PHE A C 1
ATOM 708 O O . PHE A 1 88 ? -5.657 -0.735 17.485 1.00 97.50 88 PHE A O 1
ATOM 715 N N . ILE A 1 89 ? -6.474 -2.526 18.579 1.00 97.62 89 ILE A N 1
ATOM 716 C CA . ILE A 1 89 ? -5.835 -3.524 17.708 1.00 97.62 89 ILE A CA 1
ATOM 717 C C . ILE A 1 89 ? -6.337 -3.392 16.265 1.00 97.62 89 ILE A C 1
ATOM 719 O O . ILE A 1 89 ? -5.543 -3.433 15.325 1.00 97.62 89 ILE A O 1
ATOM 723 N N . LYS A 1 90 ? -7.650 -3.233 16.063 1.00 97.38 90 LYS A N 1
ATOM 724 C CA . LYS A 1 90 ? -8.234 -3.116 14.719 1.00 97.38 90 LYS A CA 1
ATOM 725 C C . LYS A 1 90 ? -7.803 -1.829 14.017 1.00 97.38 90 LYS A C 1
ATOM 727 O O . LYS A 1 90 ? -7.452 -1.875 12.839 1.00 97.38 90 LYS A O 1
ATOM 732 N N . THR A 1 91 ? -7.716 -0.715 14.740 1.00 97.94 91 THR A N 1
ATOM 733 C CA . THR A 1 91 ? -7.222 0.561 14.207 1.00 97.94 91 THR A CA 1
ATOM 734 C C . THR A 1 91 ? -5.758 0.448 13.793 1.00 97.94 91 THR A C 1
ATOM 736 O O . THR A 1 91 ? -5.372 0.938 12.731 1.00 97.94 91 THR A O 1
ATOM 739 N N . GLU A 1 92 ? -4.933 -0.249 14.579 1.00 97.81 92 GLU A N 1
ATOM 740 C CA . GLU A 1 92 ? -3.545 -0.536 14.208 1.00 97.81 92 GLU A CA 1
ATOM 741 C C . GLU A 1 92 ? -3.467 -1.376 12.922 1.00 97.81 92 GLU A C 1
ATOM 743 O O . GLU A 1 92 ? -2.720 -1.033 12.001 1.00 97.81 92 GLU A O 1
ATOM 748 N N . GLN A 1 93 ? -4.267 -2.444 12.824 1.00 97.06 93 GLN A N 1
ATOM 749 C CA . GLN A 1 93 ? -4.322 -3.306 11.638 1.00 97.06 93 GLN A CA 1
ATOM 750 C C . GLN A 1 93 ? -4.728 -2.526 10.384 1.00 97.06 93 GLN A C 1
ATOM 752 O O . GLN A 1 93 ? -4.063 -2.645 9.351 1.00 97.06 93 GLN A O 1
ATOM 757 N N . TYR A 1 94 ? -5.763 -1.691 10.483 1.00 97.88 94 TYR A N 1
ATOM 758 C CA . TYR A 1 94 ? -6.204 -0.821 9.397 1.00 97.88 94 TYR A CA 1
ATOM 759 C C . TYR A 1 94 ? -5.109 0.160 8.964 1.00 97.88 94 TYR A C 1
ATOM 761 O O . TYR A 1 94 ? -4.749 0.208 7.785 1.00 97.88 94 TYR A O 1
ATOM 769 N N . ASN A 1 95 ? -4.502 0.882 9.909 1.00 96.56 95 ASN A N 1
ATOM 770 C CA . ASN A 1 95 ? -3.445 1.851 9.612 1.00 96.56 95 ASN A CA 1
ATOM 771 C C . ASN A 1 95 ? -2.221 1.192 8.965 1.00 96.56 95 ASN A C 1
ATOM 773 O O . ASN A 1 95 ? -1.645 1.728 8.011 1.00 96.56 95 ASN A O 1
ATOM 777 N N . ARG A 1 96 ? -1.837 0.004 9.444 1.00 97.31 96 ARG A N 1
ATOM 778 C CA . ARG A 1 96 ? -0.746 -0.782 8.865 1.00 97.31 96 ARG A CA 1
ATOM 779 C C . ARG A 1 96 ? -1.073 -1.232 7.443 1.00 97.31 96 ARG A C 1
ATOM 781 O O . ARG A 1 96 ? -0.225 -1.077 6.566 1.00 97.31 96 ARG A O 1
ATOM 788 N N . ALA A 1 97 ? -2.278 -1.751 7.202 1.00 95.25 97 ALA A N 1
ATOM 789 C CA . ALA A 1 97 ? -2.719 -2.169 5.872 1.00 95.25 97 ALA A CA 1
ATOM 790 C C . ALA A 1 97 ? -2.745 -0.986 4.889 1.00 95.25 97 ALA A C 1
ATOM 792 O O . ALA A 1 97 ? -2.206 -1.085 3.787 1.00 95.25 97 ALA A O 1
ATOM 793 N N . MET A 1 98 ? -3.286 0.159 5.314 1.00 94.81 98 MET A N 1
ATOM 794 C CA . MET A 1 98 ? -3.368 1.375 4.504 1.00 94.81 98 MET A CA 1
ATOM 795 C C . MET A 1 98 ? -1.982 1.924 4.155 1.00 94.81 98 MET A C 1
ATOM 797 O O . MET A 1 98 ? -1.714 2.268 3.001 1.00 94.81 98 MET A O 1
ATOM 801 N N . THR A 1 99 ? -1.074 1.958 5.134 1.00 94.50 99 THR A N 1
ATOM 802 C CA . THR A 1 99 ? 0.311 2.400 4.929 1.00 94.50 99 THR A CA 1
ATOM 803 C C . THR A 1 99 ? 1.047 1.457 3.984 1.00 94.50 99 THR A C 1
ATOM 805 O O . THR A 1 99 ? 1.663 1.918 3.026 1.00 94.50 99 THR A O 1
ATOM 808 N N . ALA A 1 100 ? 0.954 0.142 4.204 1.00 91.56 100 ALA A N 1
ATOM 809 C CA . ALA A 1 100 ? 1.597 -0.853 3.351 1.00 91.56 100 ALA A CA 1
ATOM 810 C C . ALA A 1 100 ? 1.109 -0.753 1.898 1.00 91.56 100 ALA A C 1
ATOM 812 O O . ALA A 1 100 ? 1.925 -0.727 0.977 1.00 91.56 100 ALA A O 1
ATOM 813 N N . TYR A 1 101 ? -0.205 -0.632 1.694 1.00 92.38 101 TYR A N 1
ATOM 814 C CA . TYR A 1 101 ? -0.788 -0.505 0.363 1.00 92.38 101 TYR A CA 1
ATOM 815 C C . TYR A 1 101 ? -0.392 0.806 -0.325 1.00 92.38 101 TYR A C 1
ATOM 817 O O . TYR A 1 101 ? 0.046 0.800 -1.475 1.00 92.38 101 TYR A O 1
ATOM 825 N N . THR A 1 102 ? -0.473 1.928 0.392 1.00 89.94 102 THR A N 1
ATOM 826 C CA . THR A 1 102 ? -0.125 3.246 -0.153 1.00 89.94 102 THR A CA 1
ATOM 827 C C . THR A 1 102 ? 1.355 3.328 -0.520 1.00 89.94 102 THR A C 1
ATOM 829 O O . THR A 1 102 ? 1.688 3.831 -1.590 1.00 89.94 102 THR A O 1
ATOM 832 N N . SER A 1 103 ? 2.251 2.823 0.332 1.00 87.75 103 SER A N 1
ATOM 833 C CA . SER A 1 103 ? 3.688 2.773 0.036 1.00 87.75 103 SER A CA 1
ATOM 834 C C . SER A 1 103 ? 3.983 1.870 -1.161 1.00 87.75 103 SER A C 1
ATOM 836 O O . SER A 1 103 ? 4.735 2.265 -2.046 1.00 87.75 103 SER A O 1
ATOM 838 N N . MET A 1 104 ? 3.324 0.708 -1.253 1.00 86.62 104 MET A N 1
ATOM 839 C CA . MET A 1 104 ? 3.450 -0.181 -2.411 1.00 86.62 104 MET A CA 1
ATOM 840 C C . MET A 1 104 ? 3.034 0.513 -3.715 1.00 86.62 104 MET A C 1
ATOM 842 O O . MET A 1 104 ? 3.730 0.366 -4.711 1.00 86.62 104 MET A O 1
ATOM 846 N N . ILE A 1 105 ? 1.933 1.277 -3.725 1.00 84.62 105 ILE A N 1
ATOM 847 C CA . ILE A 1 105 ? 1.497 2.024 -4.918 1.00 84.62 105 ILE A CA 1
ATOM 848 C C . ILE A 1 105 ? 2.469 3.157 -5.258 1.00 84.62 105 ILE A C 1
ATOM 850 O O . ILE A 1 105 ? 2.786 3.348 -6.428 1.00 84.62 105 ILE A O 1
ATOM 854 N N . LYS A 1 106 ? 2.936 3.913 -4.258 1.00 83.00 106 LYS A N 1
ATOM 855 C CA . LYS A 1 106 ? 3.842 5.055 -4.467 1.00 83.00 106 LYS A CA 1
ATOM 856 C C . LYS A 1 106 ? 5.153 4.646 -5.130 1.00 83.00 106 LYS A C 1
ATOM 858 O O . LYS A 1 106 ? 5.634 5.362 -6.002 1.00 83.00 106 LYS A O 1
ATOM 863 N N . ASP A 1 107 ? 5.702 3.509 -4.720 1.00 80.69 107 ASP A N 1
ATOM 864 C CA . ASP A 1 107 ? 6.983 3.013 -5.222 1.00 80.69 107 ASP A CA 1
ATOM 865 C C . ASP A 1 107 ? 6.829 2.069 -6.429 1.00 80.69 107 ASP A C 1
ATOM 867 O O . ASP A 1 107 ? 7.830 1.632 -7.000 1.00 80.69 107 ASP A O 1
ATOM 871 N N . ALA A 1 108 ? 5.596 1.746 -6.837 1.00 81.06 108 ALA A N 1
ATOM 872 C CA . ALA A 1 108 ? 5.341 0.833 -7.943 1.00 81.06 108 ALA A CA 1
ATOM 873 C C . ALA A 1 108 ? 5.730 1.458 -9.288 1.00 81.06 108 ALA A C 1
ATOM 875 O O . ALA A 1 108 ? 5.141 2.440 -9.740 1.00 81.06 108 ALA A O 1
ATOM 876 N N . VAL A 1 109 ? 6.674 0.815 -9.977 1.00 83.56 109 VAL A N 1
ATOM 877 C CA . VAL A 1 109 ? 6.983 1.099 -11.380 1.00 83.56 109 VAL A CA 1
ATOM 878 C C . VAL A 1 109 ? 6.260 0.073 -12.255 1.00 83.56 109 VAL A C 1
ATOM 880 O O . VAL A 1 109 ? 6.519 -1.128 -12.096 1.00 83.56 109 VAL A O 1
ATOM 883 N N . PRO A 1 110 ? 5.372 0.507 -13.172 1.00 85.00 110 PRO A N 1
ATOM 884 C CA . PRO A 1 110 ? 4.765 -0.381 -14.157 1.00 85.00 110 PRO A CA 1
ATOM 885 C C . PRO A 1 110 ? 5.834 -1.101 -14.980 1.00 85.00 110 PRO A C 1
ATOM 887 O O . PRO A 1 110 ? 6.826 -0.494 -15.390 1.00 85.00 110 PRO A O 1
ATOM 890 N N . ALA A 1 111 ? 5.640 -2.395 -15.218 1.00 86.50 111 ALA A N 1
ATOM 891 C CA . ALA A 1 111 ? 6.574 -3.175 -16.013 1.00 86.50 111 ALA A CA 1
ATOM 892 C C . ALA A 1 111 ? 6.534 -2.766 -17.495 1.00 86.50 111 ALA A C 1
ATOM 894 O O . ALA A 1 111 ? 5.467 -2.676 -18.102 1.00 86.50 111 ALA A O 1
ATOM 895 N N . ASP A 1 112 ? 7.711 -2.569 -18.086 1.00 87.56 112 ASP A N 1
ATOM 896 C CA . ASP A 1 112 ? 7.857 -2.341 -19.524 1.00 87.56 112 ASP A CA 1
ATOM 897 C C . ASP A 1 112 ? 7.431 -3.607 -20.303 1.00 87.56 112 ASP A C 1
ATOM 899 O O . ASP A 1 112 ? 7.912 -4.702 -19.978 1.00 87.56 112 ASP A O 1
ATOM 903 N N . PRO A 1 113 ? 6.555 -3.506 -21.324 1.00 86.50 113 PRO A N 1
ATOM 904 C CA . PRO A 1 113 ? 6.142 -4.640 -22.149 1.00 86.50 113 PRO A CA 1
ATOM 905 C C . PRO A 1 113 ? 7.295 -5.500 -22.686 1.00 86.50 113 PRO A C 1
ATOM 907 O O . PRO A 1 113 ? 7.155 -6.725 -22.764 1.00 86.50 113 PRO A O 1
ATOM 910 N N . GLU A 1 114 ? 8.444 -4.902 -23.022 1.00 87.50 114 GLU A N 1
ATOM 911 C CA . GLU A 1 114 ? 9.613 -5.661 -23.486 1.00 87.50 114 GLU A CA 1
ATOM 912 C C . GLU A 1 114 ? 10.225 -6.519 -22.371 1.00 87.50 114 GLU A C 1
ATOM 914 O O . GLU A 1 114 ? 10.562 -7.686 -22.596 1.00 87.50 114 GLU A O 1
ATOM 919 N N . GLN A 1 115 ? 10.291 -5.982 -21.149 1.00 85.31 115 GLN A N 1
ATOM 920 C CA . GLN A 1 115 ? 10.759 -6.707 -19.964 1.00 85.31 115 GLN A CA 1
ATOM 921 C C . GLN A 1 115 ? 9.800 -7.842 -19.598 1.00 85.31 115 GLN A C 1
ATOM 923 O O . GLN A 1 115 ? 10.244 -8.943 -19.273 1.00 85.31 115 GLN A O 1
ATOM 928 N N . VAL A 1 116 ? 8.488 -7.607 -19.709 1.00 90.38 116 VAL A N 1
ATOM 929 C CA . VAL A 1 116 ? 7.462 -8.641 -19.501 1.00 90.38 116 VAL A CA 1
ATOM 930 C C . VAL A 1 116 ? 7.635 -9.788 -20.495 1.00 90.38 116 VAL A C 1
ATOM 932 O O . VAL A 1 116 ? 7.551 -10.955 -20.104 1.00 90.38 116 VAL A O 1
ATOM 935 N N . ARG A 1 117 ? 7.909 -9.482 -21.770 1.00 89.50 117 ARG A N 1
ATOM 936 C CA . ARG A 1 117 ? 8.159 -10.501 -22.796 1.00 89.50 117 ARG A CA 1
ATOM 937 C C . ARG A 1 117 ? 9.418 -11.312 -22.487 1.00 89.50 117 ARG A C 1
ATOM 939 O O . ARG A 1 117 ? 9.329 -12.536 -22.445 1.00 89.50 117 ARG A O 1
ATOM 946 N N . ALA A 1 118 ? 10.541 -10.651 -22.205 1.00 88.81 118 ALA A N 1
ATOM 947 C CA . ALA A 1 118 ? 11.799 -11.323 -21.868 1.00 88.81 118 ALA A CA 1
ATOM 948 C C . ALA A 1 118 ? 11.654 -12.226 -20.628 1.00 88.81 118 ALA A C 1
ATOM 950 O O . ALA A 1 118 ? 12.098 -13.375 -20.630 1.00 88.81 118 ALA A O 1
ATOM 951 N N . TYR A 1 119 ? 10.954 -11.741 -19.596 1.00 89.69 119 TYR A N 1
ATOM 952 C CA . TYR A 1 119 ? 10.646 -12.522 -18.399 1.00 89.69 119 TYR A CA 1
ATOM 953 C C . TYR A 1 119 ? 9.810 -13.760 -18.729 1.00 89.69 119 TYR A C 1
ATOM 955 O O . TYR A 1 119 ? 10.120 -14.863 -18.283 1.00 89.69 119 TYR A O 1
ATOM 963 N N . ARG A 1 120 ? 8.761 -13.602 -19.546 1.00 90.44 120 ARG A N 1
ATOM 964 C CA . ARG A 1 120 ? 7.885 -14.705 -19.959 1.00 90.44 120 ARG A CA 1
ATOM 965 C C . ARG A 1 120 ? 8.641 -15.763 -20.763 1.00 90.44 120 ARG A C 1
ATOM 967 O O . ARG A 1 120 ? 8.467 -16.949 -20.504 1.00 90.44 120 ARG A O 1
ATOM 974 N N . GLU A 1 121 ? 9.481 -15.354 -21.707 1.00 90.44 121 GLU A N 1
ATOM 975 C CA . GLU A 1 121 ? 10.299 -16.270 -22.510 1.00 90.44 121 GLU A CA 1
ATOM 976 C C . GLU A 1 121 ? 11.277 -17.060 -21.636 1.00 90.44 121 GLU A C 1
ATOM 978 O O . GLU A 1 121 ? 11.385 -18.282 -21.761 1.00 90.44 121 GLU A O 1
ATOM 983 N N . TRP A 1 122 ? 11.934 -16.388 -20.690 1.00 90.25 122 TRP A N 1
ATOM 984 C CA . TRP A 1 122 ? 12.830 -17.043 -19.744 1.00 90.25 122 TRP A CA 1
ATOM 985 C C . TRP A 1 122 ? 12.085 -18.028 -18.830 1.00 90.25 122 TRP A C 1
ATOM 987 O O . TRP A 1 122 ? 12.573 -19.137 -18.605 1.00 90.25 122 TRP A O 1
ATOM 997 N N . MET A 1 123 ? 10.886 -17.658 -18.368 1.00 89.31 123 MET A N 1
ATOM 998 C CA . MET A 1 123 ? 9.999 -18.494 -17.552 1.00 89.31 123 MET A CA 1
ATOM 999 C C . MET A 1 123 ? 9.557 -19.764 -18.283 1.00 89.31 123 MET A C 1
ATOM 1001 O O . MET A 1 123 ? 9.580 -20.839 -17.691 1.00 89.31 123 MET A O 1
ATOM 1005 N N . VAL A 1 124 ? 9.198 -19.657 -19.565 1.00 89.44 124 VAL A N 1
ATOM 1006 C CA . VAL A 1 124 ? 8.841 -20.811 -20.408 1.00 89.44 124 VAL A CA 1
ATOM 1007 C C . VAL A 1 124 ? 10.055 -21.706 -20.648 1.00 89.44 124 VAL A C 1
ATOM 1009 O O . VAL A 1 124 ? 9.947 -22.925 -20.556 1.00 89.44 124 VAL A O 1
ATOM 1012 N N . LYS A 1 125 ? 11.224 -21.112 -20.915 1.00 89.38 125 LYS A N 1
ATOM 1013 C CA . LYS A 1 125 ? 12.459 -21.852 -21.201 1.00 89.38 125 LYS A CA 1
ATOM 1014 C C . LYS A 1 125 ? 12.965 -22.659 -20.003 1.00 89.38 125 LYS A C 1
ATOM 1016 O O . LYS A 1 125 ? 13.418 -23.784 -20.186 1.00 89.38 125 LYS A O 1
ATOM 1021 N N . HIS A 1 126 ? 12.938 -22.079 -18.805 1.00 87.38 126 HIS A N 1
ATOM 1022 C CA . HIS A 1 126 ? 13.525 -22.701 -17.612 1.00 87.38 126 HIS A CA 1
ATOM 1023 C C . HIS A 1 126 ? 12.493 -23.398 -16.718 1.00 87.38 126 HIS A C 1
ATOM 1025 O O . HIS A 1 126 ? 12.891 -24.152 -15.835 1.00 87.38 126 HIS A O 1
ATOM 1031 N N . ALA A 1 127 ? 11.196 -23.128 -16.919 1.00 86.44 127 ALA A N 1
ATOM 1032 C CA . ALA A 1 127 ? 10.065 -23.674 -16.162 1.00 86.44 127 ALA A CA 1
ATOM 1033 C C . ALA A 1 127 ? 10.318 -23.823 -14.643 1.00 86.44 127 ALA A C 1
ATOM 1035 O O . ALA A 1 127 ? 10.091 -24.893 -14.076 1.00 86.44 127 ALA A O 1
ATOM 1036 N N . PRO A 1 128 ? 10.815 -22.782 -13.945 1.00 86.06 128 PRO A N 1
ATOM 1037 C CA . PRO A 1 128 ? 11.275 -22.947 -12.570 1.00 86.06 128 PRO A CA 1
ATOM 1038 C C . PRO A 1 128 ? 10.143 -22.973 -11.529 1.00 86.06 128 PRO A C 1
ATOM 1040 O O . PRO A 1 128 ? 10.413 -23.256 -10.363 1.00 86.06 128 PRO A O 1
ATOM 1043 N N . VAL A 1 129 ? 8.910 -22.647 -11.927 1.00 86.94 129 VAL A N 1
ATOM 1044 C CA . VAL A 1 129 ? 7.679 -22.738 -11.123 1.00 86.94 129 VAL A CA 1
ATOM 1045 C C . VAL A 1 129 ? 6.553 -23.329 -11.969 1.00 86.94 129 VAL A C 1
ATOM 1047 O O . VAL A 1 129 ? 6.618 -23.327 -13.199 1.00 86.94 129 VAL A O 1
ATOM 1050 N N . HIS A 1 130 ? 5.527 -23.851 -11.297 1.00 88.44 130 HIS A N 1
ATOM 1051 C CA . HIS A 1 130 ? 4.414 -24.550 -11.930 1.00 88.44 130 HIS A CA 1
ATOM 1052 C C . HIS A 1 130 ? 3.612 -23.624 -12.862 1.00 88.44 130 HIS A C 1
ATOM 1054 O O . HIS A 1 130 ? 3.413 -22.449 -12.564 1.00 88.44 130 HIS A O 1
ATOM 1060 N N . GLU A 1 131 ? 3.071 -24.148 -13.966 1.00 84.44 131 GLU A N 1
ATOM 1061 C CA . GLU A 1 131 ? 2.389 -23.343 -14.997 1.00 84.44 131 GLU A CA 1
ATOM 1062 C C . GLU A 1 131 ? 1.242 -22.487 -14.428 1.00 84.44 131 GLU A C 1
ATOM 1064 O O . GLU A 1 131 ? 1.095 -21.312 -14.768 1.00 84.44 131 GLU A O 1
ATOM 1069 N N . ILE A 1 132 ? 0.470 -23.047 -13.492 1.00 84.50 132 ILE A N 1
ATOM 1070 C CA . ILE A 1 132 ? -0.616 -22.339 -12.790 1.00 84.50 132 ILE A CA 1
ATOM 1071 C C . ILE A 1 132 ? -0.098 -21.075 -12.087 1.00 84.50 132 ILE A C 1
ATOM 1073 O O . ILE A 1 132 ? -0.753 -20.034 -12.148 1.00 84.50 132 ILE A O 1
ATOM 1077 N N . GLU A 1 133 ? 1.087 -21.142 -11.480 1.00 86.44 133 GLU A N 1
ATOM 1078 C CA . GLU A 1 133 ? 1.716 -20.018 -10.786 1.00 86.44 133 GLU A CA 1
ATOM 1079 C C . GLU A 1 133 ? 2.259 -18.972 -11.758 1.00 86.44 133 GLU A C 1
ATOM 1081 O O . GLU A 1 133 ? 2.450 -17.838 -11.354 1.00 86.44 133 GLU A O 1
ATOM 1086 N N . THR A 1 134 ? 2.448 -19.289 -13.042 1.00 88.25 134 THR A N 1
ATOM 1087 C CA . THR A 1 134 ? 2.915 -18.319 -14.053 1.00 88.25 134 THR A CA 1
ATOM 1088 C C . THR A 1 134 ? 1.788 -17.496 -14.683 1.00 88.25 134 THR A C 1
ATOM 1090 O O . THR A 1 134 ? 2.044 -16.488 -15.345 1.00 88.25 134 THR A O 1
ATOM 1093 N N . ARG A 1 135 ? 0.520 -17.865 -14.441 1.00 88.38 135 ARG A N 1
ATOM 1094 C CA . ARG A 1 135 ? -0.663 -17.206 -15.030 1.00 88.38 135 ARG A CA 1
ATOM 1095 C C . ARG A 1 135 ? -0.764 -15.713 -14.713 1.00 88.38 135 ARG A C 1
ATOM 1097 O O . ARG A 1 135 ? -1.379 -14.979 -15.483 1.00 88.38 135 ARG A O 1
ATOM 1104 N N . PHE A 1 136 ? -0.151 -15.235 -13.626 1.00 90.25 136 PHE A N 1
ATOM 1105 C CA . PHE A 1 136 ? -0.141 -13.801 -13.310 1.00 90.25 136 PHE A CA 1
ATOM 1106 C C . PHE A 1 136 ? 0.541 -12.961 -14.399 1.00 90.25 136 PHE A C 1
ATOM 1108 O O . PHE A 1 136 ? 0.132 -11.825 -14.619 1.00 90.25 136 PHE A O 1
ATOM 1115 N N . LEU A 1 137 ? 1.500 -13.532 -15.140 1.00 88.81 137 LEU A N 1
ATOM 1116 C CA . LEU A 1 137 ? 2.210 -12.850 -16.226 1.00 88.81 137 LEU A CA 1
ATOM 1117 C C . LEU A 1 137 ? 1.311 -12.517 -17.423 1.00 88.81 137 LEU A C 1
ATOM 1119 O O . LEU A 1 137 ? 1.723 -11.760 -18.300 1.00 88.81 137 LEU A O 1
ATOM 1123 N N . GLN A 1 138 ? 0.101 -13.079 -17.495 1.00 86.38 138 GLN A N 1
ATOM 1124 C CA . GLN A 1 138 ? -0.884 -12.744 -18.527 1.00 86.38 138 GLN A CA 1
ATOM 1125 C C . GLN A 1 138 ? -1.537 -11.376 -18.275 1.00 86.38 138 GLN A C 1
ATOM 1127 O O . GLN A 1 138 ? -2.008 -10.743 -19.216 1.00 86.38 138 GLN A O 1
ATOM 1132 N N . ARG A 1 139 ? -1.542 -10.896 -17.025 1.00 85.31 139 ARG A N 1
ATOM 1133 C CA . ARG A 1 139 ? -2.147 -9.618 -16.628 1.00 85.31 139 ARG A CA 1
ATOM 1134 C C . ARG A 1 139 ? -1.092 -8.518 -16.569 1.00 85.31 139 ARG A C 1
ATOM 1136 O O . ARG A 1 139 ? -0.671 -8.133 -15.486 1.00 85.31 139 ARG A O 1
ATOM 1143 N N . GLY A 1 140 ? -0.673 -8.029 -17.737 1.00 82.06 140 GLY A N 1
ATOM 1144 C CA . GLY A 1 140 ? 0.395 -7.026 -17.861 1.00 82.06 140 GLY A CA 1
ATOM 1145 C C . GLY A 1 140 ? 0.159 -5.745 -17.051 1.00 82.06 140 GLY A C 1
ATOM 1146 O O . GLY A 1 140 ? 1.096 -5.218 -16.467 1.00 82.06 140 GLY A O 1
ATOM 1147 N N . GLU A 1 141 ? -1.094 -5.299 -16.945 1.00 84.31 141 GLU A N 1
ATOM 1148 C CA . GLU A 1 141 ? -1.487 -4.080 -16.216 1.00 84.31 141 GLU A CA 1
ATOM 1149 C C . GLU A 1 141 ? -1.244 -4.159 -14.700 1.00 84.31 141 GLU A C 1
ATOM 1151 O O . GLU A 1 141 ? -1.059 -3.137 -14.036 1.00 84.31 141 GLU A O 1
ATOM 1156 N N . ASP A 1 142 ? -1.214 -5.376 -14.149 1.00 89.25 142 ASP A N 1
ATOM 1157 C CA . ASP A 1 142 ? -0.956 -5.606 -12.730 1.00 89.25 142 ASP A CA 1
ATOM 1158 C C . ASP A 1 142 ? 0.542 -5.844 -12.445 1.00 89.25 142 ASP A C 1
ATOM 1160 O O . ASP A 1 142 ? 0.908 -6.067 -11.291 1.00 89.25 142 ASP A O 1
ATOM 1164 N N . LEU A 1 143 ? 1.423 -5.859 -13.453 1.00 91.56 143 LEU A N 1
ATOM 1165 C CA . LEU A 1 143 ? 2.833 -6.208 -13.257 1.00 91.56 143 LEU A CA 1
ATOM 1166 C C . LEU A 1 143 ? 3.668 -5.001 -12.831 1.00 91.56 143 LEU A C 1
ATOM 1168 O O . LEU A 1 143 ? 3.676 -3.954 -13.477 1.00 91.56 143 LEU A O 1
ATOM 1172 N N . ILE A 1 144 ? 4.424 -5.194 -11.756 1.00 90.38 144 ILE A N 1
ATOM 1173 C CA . ILE A 1 144 ? 5.325 -4.208 -11.172 1.00 90.38 144 ILE A CA 1
ATOM 1174 C C . ILE A 1 144 ? 6.735 -4.781 -11.051 1.00 90.38 144 ILE A C 1
ATOM 1176 O O . ILE A 1 144 ? 6.924 -5.972 -10.778 1.00 90.38 144 ILE A O 1
ATOM 1180 N N . VAL A 1 145 ? 7.729 -3.914 -11.228 1.00 87.88 145 VAL A N 1
ATOM 1181 C CA . VAL A 1 145 ? 9.133 -4.247 -10.975 1.00 87.88 145 VAL A CA 1
ATOM 1182 C C . VAL A 1 145 ? 9.475 -3.833 -9.536 1.00 87.88 145 VAL A C 1
ATOM 1184 O O . VAL A 1 145 ? 9.296 -2.667 -9.184 1.00 87.88 145 VAL A O 1
ATOM 1187 N N . PRO A 1 146 ? 9.963 -4.751 -8.686 1.00 75.44 146 PRO A N 1
ATOM 1188 C CA . PRO A 1 146 ? 10.440 -4.433 -7.349 1.00 75.44 146 PRO A CA 1
ATOM 1189 C C . PRO A 1 146 ? 11.762 -3.666 -7.441 1.00 75.44 146 PRO A C 1
ATOM 1191 O O . PRO A 1 146 ? 12.709 -4.076 -8.113 1.00 75.44 146 PRO A O 1
ATOM 1194 N N . GLY A 1 147 ? 11.851 -2.557 -6.728 1.00 67.81 147 GLY A N 1
ATOM 1195 C CA . GLY A 1 147 ? 13.049 -1.734 -6.702 1.00 67.81 147 GLY A CA 1
ATOM 1196 C C . GLY A 1 147 ? 12.660 -0.277 -6.631 1.00 67.81 147 GLY A C 1
ATOM 1197 O O . GLY A 1 147 ? 11.572 0.098 -7.057 1.00 67.81 147 GLY A O 1
ATOM 1198 N N . LYS A 1 148 ? 13.546 0.539 -6.057 1.00 51.16 148 LYS A N 1
ATOM 1199 C CA . LYS A 1 148 ? 13.342 1.979 -5.950 1.00 51.16 148 LYS A CA 1
ATOM 1200 C C . LYS A 1 148 ? 12.983 2.470 -7.347 1.00 51.16 148 LYS A C 1
ATOM 1202 O O . LYS A 1 148 ? 13.830 2.381 -8.244 1.00 51.16 148 LYS A O 1
ATOM 1207 N N . ALA A 1 149 ? 11.750 2.960 -7.525 1.00 47.41 149 ALA A N 1
ATOM 1208 C CA . ALA A 1 149 ? 11.449 3.857 -8.622 1.00 47.41 149 ALA A CA 1
ATOM 1209 C C . ALA A 1 149 ? 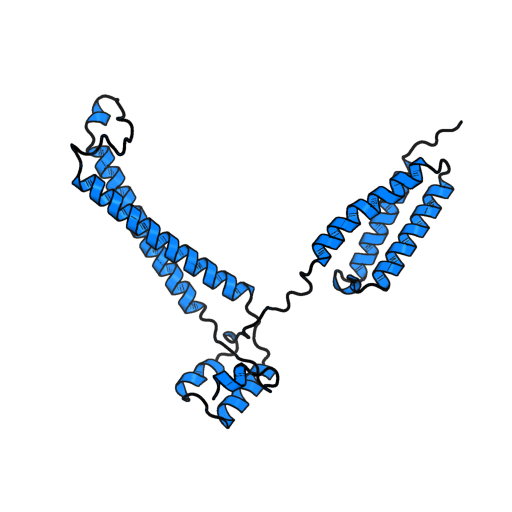12.664 4.765 -8.710 1.00 47.41 149 ALA A C 1
ATOM 1211 O O . ALA A 1 149 ? 13.092 5.310 -7.686 1.00 47.41 149 ALA A O 1
ATOM 1212 N N . GLN A 1 150 ? 13.314 4.847 -9.867 1.00 43.47 150 GLN A N 1
ATOM 1213 C CA . GLN A 1 150 ? 14.212 5.964 -10.077 1.00 43.47 150 GLN A CA 1
ATOM 1214 C C . GLN A 1 150 ? 13.292 7.179 -10.031 1.00 43.47 150 GLN A C 1
ATOM 1216 O O . GLN A 1 150 ? 12.786 7.631 -11.050 1.00 43.47 150 GLN A O 1
ATOM 1221 N N . SER A 1 151 ? 13.005 7.638 -8.808 1.00 40.78 151 SER A N 1
ATOM 1222 C CA . SER A 1 151 ? 12.562 8.965 -8.486 1.00 40.78 151 SER A CA 1
ATOM 1223 C C . SER A 1 151 ? 13.457 9.808 -9.354 1.00 40.78 151 SER A C 1
ATOM 1225 O O . SER A 1 151 ? 14.681 9.784 -9.159 1.00 40.78 151 SER A O 1
ATOM 1227 N N . GLY A 1 152 ? 12.878 10.434 -10.374 1.00 43.56 152 GLY A N 1
ATOM 1228 C CA . GLY A 1 152 ? 13.572 11.458 -11.115 1.00 43.56 152 GLY A CA 1
ATOM 1229 C C . GLY A 1 152 ? 14.159 12.395 -10.073 1.00 43.56 152 GLY A C 1
ATOM 1230 O O . GLY A 1 152 ? 13.426 13.086 -9.384 1.00 43.56 152 GLY A O 1
ATOM 1231 N N . PHE A 1 153 ? 15.467 12.292 -9.873 1.00 41.34 153 PHE A N 1
ATOM 1232 C CA . PHE A 1 153 ? 16.297 13.268 -9.197 1.00 41.34 153 PHE A CA 1
ATOM 1233 C C . PHE A 1 153 ? 15.752 13.906 -7.897 1.00 41.34 153 PHE A C 1
ATOM 1235 O O . PHE A 1 153 ? 15.992 15.084 -7.664 1.00 41.34 153 PHE A O 1
ATOM 1242 N N . ASP A 1 154 ? 15.131 13.146 -6.988 1.00 43.41 154 ASP A N 1
ATOM 1243 C CA . ASP A 1 154 ? 14.910 13.596 -5.596 1.00 43.41 154 ASP A CA 1
ATOM 1244 C C . ASP A 1 154 ? 16.100 13.238 -4.700 1.00 43.41 154 ASP A C 1
ATOM 1246 O O . ASP A 1 154 ? 15.996 12.643 -3.629 1.00 43.41 154 ASP A O 1
ATOM 1250 N N . GLY A 1 155 ? 17.283 13.602 -5.195 1.00 44.44 155 GLY A N 1
ATOM 1251 C CA . GLY A 1 155 ? 18.512 13.648 -4.420 1.00 44.44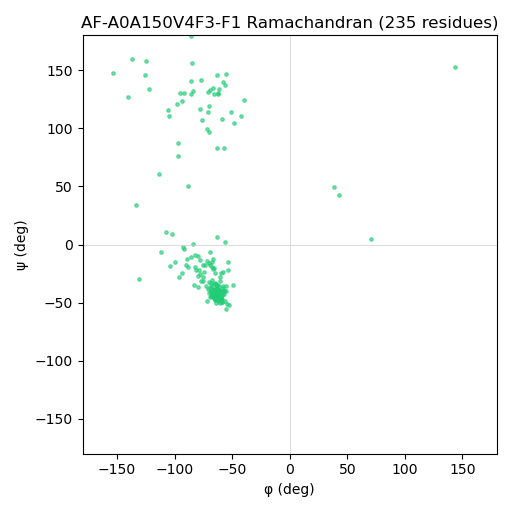 155 GLY A CA 1
ATOM 1252 C C . GLY A 1 155 ? 18.671 14.984 -3.675 1.00 44.44 155 GLY A C 1
ATOM 1253 O O . GLY A 1 155 ? 17.852 15.891 -3.836 1.00 44.44 155 GLY A O 1
ATOM 1254 N N . PRO A 1 156 ? 19.766 15.157 -2.910 1.00 50.84 156 PRO A N 1
ATOM 1255 C CA . PRO A 1 156 ? 20.092 16.339 -2.086 1.00 50.84 156 PRO A CA 1
ATOM 1256 C C . PRO A 1 156 ? 20.137 17.687 -2.839 1.00 50.84 156 PRO A C 1
ATOM 1258 O O . PRO A 1 156 ? 20.409 18.728 -2.247 1.00 50.84 156 PRO A O 1
ATOM 1261 N N . THR A 1 157 ? 19.838 17.696 -4.136 1.00 52.12 157 THR A N 1
ATOM 1262 C CA . THR A 1 157 ? 19.766 18.856 -5.020 1.00 52.12 157 THR A CA 1
ATOM 1263 C C . THR A 1 157 ? 18.614 19.804 -4.718 1.00 52.12 157 THR A C 1
ATOM 1265 O O . THR A 1 157 ? 18.809 21.000 -4.886 1.00 52.12 157 THR A O 1
ATOM 1268 N N . LYS A 1 158 ? 17.448 19.339 -4.240 1.00 50.75 158 LYS A N 1
ATOM 1269 C CA . LYS A 1 158 ? 16.361 20.256 -3.824 1.00 50.75 158 LYS A CA 1
ATOM 1270 C C . LYS A 1 158 ? 16.745 21.047 -2.569 1.00 50.75 158 LYS A C 1
ATOM 1272 O O . LYS A 1 158 ? 16.540 22.256 -2.514 1.00 50.75 158 LYS A O 1
ATOM 1277 N N . HIS A 1 159 ? 17.388 20.386 -1.604 1.00 50.66 159 HIS A N 1
ATOM 1278 C CA . HIS A 1 159 ? 17.937 21.040 -0.413 1.00 50.66 159 HIS A CA 1
ATOM 1279 C C . HIS A 1 159 ? 19.138 21.937 -0.745 1.00 50.66 159 HIS A C 1
ATOM 1281 O O . HIS A 1 159 ? 19.239 23.033 -0.203 1.00 50.66 159 HIS A O 1
ATOM 1287 N N . ALA A 1 160 ? 20.002 21.528 -1.680 1.00 54.34 160 ALA A N 1
ATOM 1288 C CA . ALA A 1 160 ? 21.088 22.374 -2.169 1.00 54.34 160 ALA A CA 1
ATOM 1289 C C . ALA A 1 160 ? 20.554 23.608 -2.919 1.00 54.34 160 ALA A C 1
ATOM 1291 O O . ALA A 1 160 ? 20.999 24.716 -2.652 1.00 54.34 160 ALA A O 1
ATOM 1292 N N . ALA A 1 161 ? 19.557 23.455 -3.796 1.00 56.41 161 ALA A N 1
ATOM 1293 C CA . ALA A 1 161 ? 18.923 24.568 -4.508 1.00 56.41 161 ALA A CA 1
ATOM 1294 C C . ALA A 1 161 ? 18.264 25.568 -3.541 1.00 56.41 161 ALA A C 1
ATOM 1296 O O . ALA A 1 161 ? 18.432 26.775 -3.706 1.00 56.41 161 ALA A O 1
ATOM 1297 N N . LEU A 1 162 ? 17.600 25.075 -2.487 1.00 56.72 162 LEU A N 1
ATOM 1298 C CA . LEU A 1 162 ? 17.078 25.908 -1.397 1.00 56.72 162 LEU A CA 1
ATOM 1299 C C . LEU A 1 162 ? 18.185 26.610 -0.596 1.00 56.72 162 LEU A C 1
ATOM 1301 O O . LEU A 1 162 ? 17.970 27.730 -0.148 1.00 56.72 162 LEU A O 1
ATOM 1305 N N . ALA A 1 163 ? 19.363 26.000 -0.437 1.00 60.81 163 ALA A N 1
ATOM 1306 C CA . ALA A 1 163 ? 20.505 26.612 0.247 1.00 60.81 163 ALA A CA 1
ATOM 1307 C C . ALA A 1 163 ? 21.240 27.664 -0.611 1.00 60.81 163 ALA A C 1
ATOM 1309 O O . ALA A 1 163 ? 21.753 28.644 -0.072 1.00 60.81 163 ALA A O 1
ATOM 1310 N N . TYR A 1 164 ? 21.266 27.507 -1.940 1.00 62.81 164 TYR A N 1
ATOM 1311 C CA . TYR A 1 164 ? 21.887 28.473 -2.857 1.00 62.81 164 TYR A CA 1
ATOM 1312 C C . TYR A 1 164 ? 21.020 29.712 -3.116 1.00 62.81 164 TYR A C 1
ATOM 1314 O O . TYR A 1 164 ? 21.563 30.777 -3.406 1.00 62.81 164 TYR A O 1
ATOM 1322 N N . LEU A 1 165 ? 19.695 29.608 -2.977 1.00 64.50 165 LEU A N 1
ATOM 1323 C CA . LEU A 1 165 ? 18.756 30.709 -3.212 1.00 64.50 165 LEU A CA 1
ATOM 1324 C C . LEU A 1 165 ? 18.972 31.931 -2.282 1.00 64.50 165 LEU A C 1
ATOM 1326 O O . LEU A 1 165 ? 19.062 33.045 -2.801 1.00 64.50 165 LEU A O 1
ATOM 1330 N N . PRO A 1 166 ? 19.157 31.775 -0.954 1.00 62.12 166 PRO A N 1
ATOM 1331 C CA . PRO A 1 166 ? 19.511 32.893 -0.082 1.00 62.12 166 PRO A CA 1
ATOM 1332 C C . PRO A 1 166 ? 20.897 33.470 -0.392 1.00 62.12 166 PRO A C 1
ATOM 1334 O O . PRO A 1 166 ? 21.071 34.684 -0.376 1.00 62.12 166 PRO A O 1
ATOM 1337 N N . VAL A 1 167 ? 21.885 32.626 -0.711 1.00 64.06 167 VAL A N 1
ATOM 1338 C CA . VAL A 1 167 ? 23.258 33.077 -1.011 1.00 64.06 167 VAL A CA 1
ATOM 1339 C C . VAL A 1 167 ? 23.297 33.906 -2.296 1.00 64.06 167 VAL A C 1
ATOM 1341 O O . VAL A 1 167 ? 23.937 34.957 -2.331 1.00 64.06 167 VAL A O 1
ATOM 1344 N N . ALA A 1 168 ? 22.570 33.475 -3.330 1.00 66.31 168 ALA A N 1
ATOM 1345 C CA . ALA A 1 168 ? 22.456 34.195 -4.593 1.00 66.31 168 ALA A CA 1
ATOM 1346 C C . ALA A 1 168 ? 21.789 35.568 -4.423 1.00 66.31 168 ALA A C 1
ATOM 1348 O O . ALA A 1 168 ? 22.191 36.512 -5.091 1.00 66.31 168 ALA A O 1
ATOM 1349 N N . LEU A 1 169 ? 20.821 35.702 -3.510 1.00 66.56 169 LEU A N 1
ATOM 1350 C CA . LEU A 1 169 ? 20.086 36.951 -3.285 1.00 66.56 169 LEU A CA 1
ATOM 1351 C C . LEU A 1 169 ? 20.836 37.918 -2.348 1.00 66.56 169 LEU A C 1
ATOM 1353 O O . LEU A 1 169 ? 20.818 39.127 -2.563 1.00 66.56 169 LEU A O 1
ATOM 1357 N N . MET A 1 170 ? 21.550 37.399 -1.345 1.00 70.12 170 MET A N 1
ATOM 1358 C CA . MET A 1 170 ? 22.260 38.214 -0.348 1.00 70.12 170 MET A CA 1
ATOM 1359 C C . MET A 1 170 ? 23.603 38.760 -0.849 1.00 70.12 170 MET A C 1
ATOM 1361 O O . MET A 1 170 ? 23.959 39.896 -0.532 1.00 70.12 170 MET A O 1
ATOM 1365 N N . LEU A 1 171 ? 24.349 37.989 -1.648 1.00 69.25 171 LEU A N 1
ATOM 1366 C CA . LEU A 1 171 ? 25.678 38.389 -2.129 1.00 69.25 171 LEU A CA 1
ATOM 1367 C C . LEU A 1 171 ? 25.666 39.711 -2.934 1.00 69.25 171 LEU A C 1
ATOM 1369 O O . LEU A 1 171 ? 26.481 40.588 -2.637 1.00 69.25 171 LEU A O 1
ATOM 1373 N N . PRO A 1 172 ? 24.753 39.930 -3.900 1.00 67.44 172 PRO A N 1
ATOM 1374 C CA . PRO A 1 172 ? 24.719 41.176 -4.659 1.00 67.44 172 PRO A CA 1
ATOM 1375 C C . PRO A 1 172 ? 24.245 42.371 -3.819 1.00 67.44 172 PRO A C 1
ATOM 1377 O O . PRO A 1 172 ? 24.734 43.478 -4.024 1.00 67.44 172 PRO A O 1
ATOM 1380 N N . LEU A 1 173 ? 23.354 42.162 -2.841 1.00 68.62 173 LEU A N 1
ATOM 1381 C CA . LEU A 1 173 ? 22.905 43.224 -1.930 1.00 68.62 173 LEU A CA 1
ATOM 1382 C C . LEU A 1 173 ? 24.053 43.740 -1.049 1.00 68.62 173 LEU A C 1
ATOM 1384 O O . LEU A 1 173 ? 24.188 44.947 -0.854 1.00 68.62 173 LEU A O 1
ATOM 1388 N N . LEU A 1 174 ? 24.929 42.844 -0.582 1.00 68.56 174 LEU A N 1
ATOM 1389 C CA . LEU A 1 174 ? 26.140 43.221 0.155 1.00 68.56 174 LEU A CA 1
ATOM 1390 C C . LEU A 1 174 ? 27.129 43.999 -0.728 1.00 68.56 174 LEU A C 1
ATOM 1392 O O . LEU A 1 174 ? 27.672 45.014 -0.297 1.00 68.56 174 LEU A O 1
ATOM 1396 N N . LEU A 1 175 ? 27.314 43.581 -1.984 1.00 66.69 175 LEU A N 1
ATOM 1397 C CA . LEU A 1 175 ? 28.156 44.291 -2.959 1.00 66.69 175 LEU A CA 1
ATOM 1398 C C . LEU A 1 175 ? 27.612 45.692 -3.293 1.00 66.69 175 LEU A C 1
ATOM 1400 O O . LEU A 1 175 ? 28.387 46.631 -3.480 1.00 66.69 175 LEU A O 1
ATOM 1404 N N . TYR A 1 176 ? 26.289 45.867 -3.317 1.00 71.19 176 TYR A N 1
ATOM 1405 C CA . TYR A 1 176 ? 25.650 47.168 -3.542 1.00 71.19 176 TYR A CA 1
ATOM 1406 C C . TYR A 1 176 ? 25.883 48.149 -2.398 1.00 71.19 176 TYR A C 1
ATOM 1408 O O . TYR A 1 176 ? 25.991 49.351 -2.643 1.00 71.19 176 TYR A O 1
ATOM 1416 N N . SER A 1 177 ? 26.024 47.651 -1.169 1.00 65.25 177 SER A N 1
ATOM 1417 C CA . SER A 1 177 ? 26.367 48.480 -0.014 1.00 65.25 177 SER A CA 1
ATOM 1418 C C . SER A 1 177 ? 27.782 49.069 -0.092 1.00 65.25 177 SER A C 1
ATOM 1420 O O . SER A 1 177 ? 28.047 50.064 0.575 1.00 65.25 177 SER A O 1
ATOM 1422 N N . ILE A 1 178 ? 28.683 48.477 -0.887 1.00 68.12 178 ILE A N 1
ATOM 1423 C CA . ILE A 1 178 ? 30.092 48.894 -1.007 1.00 68.12 178 ILE A CA 1
ATOM 1424 C C . ILE A 1 178 ? 30.303 49.817 -2.219 1.00 68.12 178 ILE A C 1
ATOM 1426 O O . ILE A 1 178 ? 31.191 50.666 -2.207 1.00 68.12 178 ILE A O 1
ATOM 1430 N N . ILE A 1 179 ? 29.481 49.678 -3.267 1.00 65.75 179 ILE A N 1
ATOM 1431 C CA . ILE A 1 179 ? 29.624 50.428 -4.521 1.00 65.75 179 ILE A CA 1
ATOM 1432 C C . ILE A 1 179 ? 28.552 51.532 -4.591 1.00 65.75 179 ILE A C 1
ATOM 1434 O O . ILE A 1 179 ? 27.370 51.215 -4.767 1.00 65.75 179 ILE A O 1
ATOM 1438 N N . PRO A 1 180 ? 28.927 52.824 -4.498 1.00 63.66 180 PRO A N 1
ATOM 1439 C CA . PRO A 1 180 ? 27.974 53.938 -4.497 1.00 63.66 180 PRO A CA 1
ATOM 1440 C C . PRO A 1 180 ? 27.447 54.293 -5.899 1.00 63.66 180 PRO A C 1
ATOM 1442 O O . PRO A 1 180 ? 26.458 55.011 -6.020 1.00 63.66 180 PRO A O 1
ATOM 1445 N N . SER A 1 181 ? 28.076 53.786 -6.968 1.00 72.50 181 SER A N 1
ATOM 1446 C CA . SER A 1 181 ? 27.702 54.092 -8.351 1.00 72.50 181 SER A CA 1
ATOM 1447 C C . SER A 1 181 ? 26.696 53.088 -8.930 1.00 72.50 181 SER A C 1
ATOM 1449 O O . SER A 1 181 ? 26.894 51.872 -8.906 1.00 72.50 181 SER A O 1
ATOM 1451 N N . LEU A 1 182 ? 25.616 53.602 -9.527 1.00 67.00 182 LEU A N 1
ATOM 1452 C CA . LEU A 1 182 ? 24.565 52.786 -10.152 1.00 67.00 182 LEU A CA 1
ATOM 1453 C C . LEU A 1 182 ? 25.084 51.957 -11.337 1.00 67.00 182 LEU A C 1
ATOM 1455 O O . LEU A 1 182 ? 24.721 50.791 -11.477 1.00 67.00 182 LEU A O 1
ATOM 1459 N N . ALA A 1 183 ? 26.002 52.512 -12.133 1.00 73.19 183 ALA A N 1
ATOM 1460 C CA . ALA A 1 183 ? 26.647 51.780 -13.223 1.00 73.19 183 ALA A CA 1
ATOM 1461 C C . ALA A 1 183 ? 27.457 50.570 -12.714 1.00 73.19 183 ALA A C 1
ATOM 1463 O O . ALA A 1 183 ? 27.405 49.497 -13.315 1.00 73.19 183 ALA A O 1
ATOM 1464 N N . GLY A 1 184 ? 28.149 50.712 -11.575 1.00 72.81 184 GLY A N 1
ATOM 1465 C CA . GLY A 1 184 ? 28.897 49.617 -10.955 1.00 72.81 184 GLY A CA 1
ATOM 1466 C C . GLY A 1 184 ? 27.981 48.505 -10.442 1.00 72.81 184 GLY A C 1
ATOM 1467 O O . GLY A 1 184 ? 28.251 47.327 -10.665 1.00 72.81 184 GLY A O 1
ATOM 1468 N N . ARG A 1 185 ? 26.843 48.868 -9.839 1.00 72.50 185 ARG A N 1
ATOM 1469 C CA . ARG A 1 185 ? 25.828 47.908 -9.378 1.00 72.50 185 ARG A CA 1
ATOM 1470 C C . ARG A 1 185 ? 25.227 47.094 -10.528 1.00 72.50 185 ARG A C 1
ATOM 1472 O O . ARG A 1 185 ? 25.115 45.874 -10.407 1.00 72.50 185 ARG A O 1
ATOM 1479 N N . LEU A 1 186 ? 24.915 47.738 -11.655 1.00 74.12 186 LEU A N 1
ATOM 1480 C CA . LEU A 1 186 ? 24.393 47.057 -12.846 1.00 74.12 186 LEU A CA 1
ATOM 1481 C C . LEU A 1 186 ? 25.426 46.110 -13.477 1.00 74.12 186 LEU A C 1
ATOM 1483 O O . LEU A 1 186 ? 25.086 44.972 -13.814 1.00 74.12 186 LEU A O 1
ATOM 1487 N N . ALA A 1 187 ? 26.690 46.538 -13.574 1.00 76.50 187 ALA A N 1
ATOM 1488 C CA . ALA A 1 187 ? 27.777 45.709 -14.097 1.00 76.50 187 ALA A CA 1
ATOM 1489 C C . ALA A 1 187 ? 28.023 44.458 -13.233 1.00 76.50 187 ALA A C 1
ATOM 1491 O O . ALA A 1 187 ? 28.182 43.358 -13.762 1.00 76.50 187 ALA A O 1
ATOM 1492 N N . VAL A 1 188 ? 27.981 44.599 -11.903 1.00 75.81 188 VAL A N 1
ATOM 1493 C CA . VAL A 1 188 ? 28.142 43.477 -10.965 1.00 75.81 188 VAL A CA 1
ATOM 1494 C C . VAL A 1 188 ? 26.993 42.476 -11.083 1.00 75.81 188 VAL A C 1
ATOM 1496 O O . VAL A 1 188 ? 27.245 41.274 -11.153 1.00 75.81 188 VAL A O 1
ATOM 1499 N N . THR A 1 189 ? 25.738 42.924 -11.183 1.00 75.19 189 THR A N 1
ATOM 1500 C CA . THR A 1 189 ? 24.615 41.997 -11.412 1.00 75.19 189 THR A CA 1
ATOM 1501 C C . THR A 1 189 ? 24.691 41.273 -12.742 1.00 75.19 189 THR A C 1
ATOM 1503 O O . THR A 1 189 ? 24.363 40.089 -12.792 1.00 75.19 189 THR A O 1
ATOM 1506 N N . ALA A 1 190 ? 25.156 41.940 -13.801 1.00 76.56 190 ALA A N 1
ATOM 1507 C CA . ALA A 1 190 ? 25.359 41.297 -15.094 1.00 76.56 190 ALA A CA 1
ATOM 1508 C C . ALA A 1 190 ? 26.435 40.200 -15.003 1.00 76.56 190 ALA A C 1
ATOM 1510 O O . ALA A 1 190 ? 26.214 39.086 -15.474 1.00 76.56 190 ALA A O 1
ATOM 1511 N N . LEU A 1 191 ? 27.557 40.470 -14.325 1.00 78.69 191 LEU A N 1
ATOM 1512 C CA . LEU A 1 191 ? 28.617 39.479 -14.099 1.00 78.69 191 LEU A CA 1
ATOM 1513 C C . LEU A 1 191 ? 28.134 38.280 -13.273 1.00 78.69 191 LEU A C 1
ATOM 1515 O O . LEU A 1 191 ? 28.418 37.137 -13.630 1.00 78.69 191 LEU A O 1
ATOM 1519 N N . ILE A 1 192 ? 27.366 38.518 -12.206 1.00 77.00 192 ILE A N 1
ATOM 1520 C CA . ILE A 1 192 ? 26.798 37.449 -11.369 1.00 77.00 192 ILE A CA 1
ATOM 1521 C C . ILE A 1 192 ? 25.789 36.610 -12.166 1.00 77.00 192 ILE A C 1
ATOM 1523 O O . ILE A 1 192 ? 25.803 35.385 -12.064 1.00 77.00 192 ILE A O 1
ATOM 1527 N N . ALA A 1 193 ? 24.956 37.238 -13.000 1.00 73.88 193 ALA A N 1
ATOM 1528 C CA . ALA A 1 193 ? 24.000 36.537 -13.855 1.00 73.88 193 ALA A CA 1
ATOM 1529 C C . ALA A 1 193 ? 24.697 35.654 -14.904 1.00 73.88 193 ALA A C 1
ATOM 1531 O O . ALA A 1 193 ? 24.306 34.502 -15.096 1.00 73.88 193 ALA A O 1
ATOM 1532 N N . VAL A 1 194 ? 25.766 36.155 -15.534 1.00 78.88 194 VAL A N 1
ATOM 1533 C CA . VAL A 1 194 ? 26.586 35.376 -16.475 1.00 78.88 194 VAL A CA 1
ATOM 1534 C C . VAL A 1 194 ? 27.277 34.211 -15.762 1.00 78.88 194 VAL A C 1
ATOM 1536 O O . VAL A 1 194 ? 27.236 33.085 -16.255 1.00 78.88 194 VAL A O 1
ATOM 1539 N N . GLY A 1 195 ? 27.851 34.442 -14.578 1.00 74.56 195 GLY A N 1
ATOM 1540 C CA . GLY A 1 195 ? 28.465 33.388 -13.767 1.00 74.56 195 GLY A CA 1
ATOM 1541 C C . GLY A 1 195 ? 27.469 32.293 -13.378 1.00 74.56 195 GLY A C 1
ATOM 1542 O O . GLY A 1 195 ? 27.738 31.110 -13.584 1.00 74.56 195 GLY A O 1
ATOM 1543 N N . ALA A 1 196 ? 26.283 32.676 -12.900 1.00 71.75 196 ALA A N 1
ATOM 1544 C CA . ALA A 1 196 ? 25.201 31.746 -12.585 1.00 71.75 196 ALA A CA 1
ATOM 1545 C C . ALA A 1 196 ? 24.727 30.959 -13.818 1.00 71.75 196 ALA A C 1
ATOM 1547 O O . ALA A 1 196 ? 24.494 29.756 -13.716 1.00 71.75 196 ALA A O 1
ATOM 1548 N N . PHE A 1 197 ? 24.643 31.598 -14.990 1.00 73.12 197 PHE A N 1
ATOM 1549 C CA . PHE A 1 197 ? 24.280 30.934 -16.243 1.00 73.12 197 PHE A CA 1
ATOM 1550 C C . PHE A 1 197 ? 25.328 29.900 -16.677 1.00 73.12 197 PHE A C 1
ATOM 1552 O O . PHE A 1 197 ? 24.974 28.777 -17.033 1.00 73.12 197 PHE A O 1
ATOM 1559 N N . ILE A 1 198 ? 26.620 30.238 -16.596 1.00 73.50 198 ILE A N 1
ATOM 1560 C CA . ILE A 1 198 ? 27.718 29.316 -16.925 1.00 73.50 198 ILE A CA 1
ATOM 1561 C C . ILE A 1 198 ? 27.727 28.130 -15.957 1.00 73.50 198 ILE A C 1
ATOM 1563 O O . ILE A 1 198 ? 27.835 26.983 -16.393 1.00 73.50 198 ILE A O 1
ATOM 1567 N N . ILE A 1 199 ? 27.563 28.374 -14.654 1.00 69.00 199 ILE A N 1
ATOM 1568 C CA . ILE A 1 199 ? 27.483 27.311 -13.644 1.00 69.00 199 ILE A CA 1
ATOM 1569 C C . ILE A 1 199 ? 26.262 26.419 -13.909 1.00 69.00 199 ILE A C 1
ATOM 1571 O O . ILE A 1 199 ? 26.395 25.199 -13.935 1.00 69.00 199 ILE A O 1
ATOM 1575 N N . ALA A 1 200 ? 25.086 26.983 -14.190 1.00 65.81 200 ALA A N 1
ATOM 1576 C CA . ALA A 1 200 ? 23.890 26.206 -14.524 1.00 65.81 200 ALA A CA 1
ATOM 1577 C C . ALA A 1 200 ? 24.046 25.387 -15.823 1.00 65.81 200 ALA A C 1
ATOM 1579 O O . ALA A 1 200 ? 23.533 24.272 -15.914 1.00 65.81 200 ALA A O 1
ATOM 1580 N N . ALA A 1 201 ? 24.779 25.909 -16.812 1.00 66.38 201 ALA A N 1
ATOM 1581 C CA . ALA A 1 201 ? 25.038 25.232 -18.082 1.00 66.38 201 ALA A CA 1
ATOM 1582 C C . ALA A 1 201 ? 26.074 24.099 -17.971 1.00 66.38 201 ALA A C 1
ATOM 1584 O O . ALA A 1 201 ? 25.992 23.124 -18.719 1.00 66.38 201 ALA A O 1
ATOM 1585 N N . THR A 1 202 ? 27.043 24.231 -17.059 1.00 66.44 202 THR A N 1
ATOM 1586 C CA . THR A 1 202 ? 28.156 23.281 -16.869 1.00 66.44 202 THR A CA 1
ATOM 1587 C C . THR A 1 202 ? 27.876 22.223 -15.805 1.00 66.44 202 THR A C 1
ATOM 1589 O O . THR A 1 202 ? 28.436 21.128 -15.852 1.00 66.44 202 THR A O 1
ATOM 1592 N N . THR A 1 203 ? 26.993 22.511 -14.851 1.00 64.25 203 THR A N 1
ATOM 1593 C CA . THR A 1 203 ? 26.600 21.560 -13.808 1.00 64.25 203 THR A CA 1
ATOM 1594 C C . THR A 1 203 ? 25.474 20.633 -14.283 1.00 64.25 203 THR A C 1
ATOM 1596 O O . THR A 1 203 ? 24.661 20.974 -15.141 1.00 64.25 203 THR A O 1
ATOM 1599 N N . ARG A 1 204 ? 25.350 19.444 -13.666 1.00 53.88 204 ARG A N 1
ATOM 1600 C CA . ARG A 1 204 ? 24.238 18.487 -13.900 1.00 53.88 204 ARG A CA 1
ATOM 1601 C C . ARG A 1 204 ? 22.846 19.020 -13.496 1.00 53.88 204 ARG A C 1
ATOM 1603 O O . ARG A 1 204 ? 21.867 18.283 -13.548 1.00 53.88 204 ARG A O 1
ATOM 1610 N N . ILE A 1 205 ? 22.743 20.291 -13.108 1.00 59.53 205 ILE A N 1
ATOM 1611 C CA . ILE A 1 205 ? 21.521 20.960 -12.647 1.00 59.53 205 ILE A CA 1
ATOM 1612 C C . ILE A 1 205 ? 20.529 21.171 -13.810 1.00 59.53 205 ILE A C 1
ATOM 1614 O O . ILE A 1 205 ? 19.332 21.326 -13.582 1.00 59.53 205 ILE A O 1
ATOM 1618 N N . ARG A 1 206 ? 20.982 21.054 -15.068 1.00 53.81 206 ARG A N 1
ATOM 1619 C CA . ARG A 1 206 ? 20.147 21.135 -16.283 1.00 53.81 206 ARG A CA 1
ATOM 1620 C C . ARG A 1 206 ? 18.947 20.173 -16.302 1.00 53.81 206 ARG A C 1
ATOM 1622 O O . ARG A 1 206 ? 17.988 20.431 -17.017 1.00 53.81 206 ARG A O 1
ATOM 1629 N N . HIS A 1 207 ? 18.977 19.092 -15.520 1.00 54.00 207 HIS A N 1
ATOM 1630 C CA . HIS A 1 207 ? 17.866 18.138 -15.409 1.00 54.00 207 HIS A CA 1
ATOM 1631 C C . HIS A 1 207 ? 16.757 18.590 -14.426 1.00 54.00 207 HIS A C 1
ATOM 1633 O O . HIS A 1 207 ? 15.701 17.968 -14.363 1.00 54.00 207 HIS A O 1
ATOM 1639 N N . LEU A 1 208 ? 16.958 19.656 -13.641 1.00 55.31 208 LEU A N 1
ATOM 1640 C CA . LEU A 1 208 ? 15.991 20.091 -12.616 1.00 55.31 208 LEU A CA 1
ATOM 1641 C C . LEU A 1 208 ? 14.821 20.916 -13.167 1.00 55.31 208 LEU A C 1
ATOM 1643 O O . LEU A 1 208 ? 13.789 20.997 -12.511 1.00 55.31 208 LEU A O 1
ATOM 1647 N N . MET A 1 209 ? 14.969 21.531 -14.341 1.00 55.28 209 MET A N 1
ATOM 1648 C CA . MET A 1 209 ? 13.915 22.337 -14.961 1.00 55.28 209 MET A CA 1
ATOM 1649 C C . MET A 1 209 ? 14.084 22.358 -16.486 1.00 55.28 209 MET A C 1
ATOM 1651 O O . MET A 1 209 ? 15.224 22.344 -16.965 1.00 55.28 209 MET A O 1
ATOM 1655 N N . PRO A 1 210 ? 12.993 22.434 -17.270 1.00 66.94 210 PRO A N 1
ATOM 1656 C CA . PRO A 1 210 ? 13.061 22.657 -18.709 1.00 66.94 210 PRO A CA 1
ATOM 1657 C C . PRO A 1 210 ? 13.857 23.936 -19.031 1.00 66.94 210 PRO A C 1
ATOM 1659 O O . PRO A 1 210 ? 13.760 24.926 -18.303 1.00 66.94 210 PRO A O 1
ATOM 1662 N N . PRO A 1 211 ? 14.603 23.990 -20.150 1.00 66.38 211 PRO A N 1
ATOM 1663 C CA . PRO A 1 211 ? 15.479 25.124 -20.474 1.00 66.38 211 PRO A CA 1
ATOM 1664 C C . PRO A 1 211 ? 14.736 26.466 -20.596 1.00 66.38 211 PRO A C 1
ATOM 1666 O O . PRO A 1 211 ? 15.325 27.524 -20.389 1.00 66.38 211 PRO A O 1
ATOM 1669 N N . ARG A 1 212 ? 13.431 26.431 -20.899 1.00 68.06 212 ARG A N 1
ATOM 1670 C CA . ARG A 1 212 ? 12.571 27.621 -20.968 1.00 68.06 212 ARG A CA 1
ATOM 1671 C C . ARG A 1 212 ? 12.295 28.217 -19.587 1.00 68.06 212 ARG A C 1
ATOM 1673 O O . ARG A 1 212 ? 12.301 29.432 -19.447 1.00 68.06 212 ARG A O 1
ATOM 1680 N N . GLU A 1 213 ? 12.101 27.381 -18.573 1.00 69.75 213 GLU A N 1
ATOM 1681 C CA . GLU A 1 213 ? 11.818 27.824 -17.202 1.00 69.75 213 GLU A CA 1
ATOM 1682 C C . GLU A 1 213 ? 13.069 28.411 -16.540 1.00 69.75 213 GLU A C 1
ATOM 1684 O O . GLU A 1 213 ? 12.986 29.442 -15.875 1.00 69.75 213 GLU A O 1
ATOM 1689 N N . TRP A 1 214 ? 14.250 27.859 -16.842 1.00 69.31 214 TRP A N 1
ATOM 1690 C CA . TRP A 1 214 ? 15.538 28.456 -16.465 1.00 69.31 214 TRP A CA 1
ATOM 1691 C C . TRP A 1 214 ? 15.728 29.863 -17.030 1.00 69.31 214 TRP A C 1
ATOM 1693 O O . TRP A 1 214 ? 16.169 30.762 -16.314 1.00 69.31 214 TRP A O 1
ATOM 1703 N N . ALA A 1 215 ? 15.374 30.067 -18.302 1.00 72.25 215 ALA A N 1
ATOM 1704 C CA . ALA A 1 215 ? 15.470 31.378 -18.936 1.00 72.25 215 ALA A CA 1
ATOM 1705 C C . ALA A 1 215 ? 14.516 32.395 -18.287 1.00 72.25 215 ALA A C 1
ATOM 1707 O O . ALA A 1 215 ? 14.919 33.525 -18.018 1.00 72.25 215 ALA A O 1
ATOM 1708 N N . VAL A 1 216 ? 13.280 31.985 -17.978 1.00 75.00 216 VAL A N 1
ATOM 1709 C CA . VAL A 1 216 ? 12.285 32.843 -17.312 1.00 75.00 216 VAL A CA 1
ATOM 1710 C C . VAL A 1 216 ? 12.715 33.186 -15.884 1.00 75.00 216 VAL A C 1
ATOM 1712 O O . VAL A 1 216 ? 12.678 34.354 -15.502 1.00 75.00 216 VAL A O 1
ATOM 1715 N N . CYS A 1 217 ? 13.182 32.205 -15.107 1.00 71.19 217 CYS A N 1
ATOM 1716 C CA . CYS A 1 217 ? 13.640 32.421 -13.734 1.00 71.19 217 CYS A CA 1
ATOM 1717 C C . CYS A 1 217 ? 14.886 33.320 -13.680 1.00 71.19 217 CYS A C 1
ATOM 1719 O O . CYS A 1 217 ? 14.959 34.230 -12.853 1.00 71.19 217 CYS A O 1
ATOM 1721 N N . GLY A 1 218 ? 15.850 33.107 -14.583 1.00 73.00 218 GLY A N 1
ATOM 1722 C CA . GLY A 1 218 ? 17.035 33.957 -14.701 1.00 73.00 218 GLY A CA 1
ATOM 1723 C C . GLY A 1 218 ? 16.684 35.396 -15.086 1.00 73.00 218 GLY A C 1
ATOM 1724 O O . GLY A 1 218 ? 17.195 36.335 -14.479 1.00 73.00 218 GLY A O 1
ATOM 1725 N N . ALA A 1 219 ? 15.763 35.581 -16.037 1.00 74.88 219 ALA A N 1
ATOM 1726 C CA . ALA A 1 219 ? 15.291 36.905 -16.437 1.00 74.88 219 ALA A CA 1
ATOM 1727 C C . ALA A 1 219 ? 14.554 37.630 -15.298 1.00 74.88 219 ALA A C 1
ATOM 1729 O O . ALA A 1 219 ? 14.821 38.805 -15.048 1.00 74.88 219 ALA A O 1
ATOM 1730 N N . ALA A 1 220 ? 13.680 36.927 -14.569 1.00 77.38 220 ALA A N 1
ATOM 1731 C CA . ALA A 1 220 ? 12.969 37.479 -13.418 1.00 77.38 220 ALA A CA 1
ATOM 1732 C C . ALA A 1 220 ? 13.932 37.911 -12.300 1.00 77.38 220 ALA A C 1
ATOM 1734 O O . ALA A 1 220 ? 13.776 38.995 -11.740 1.00 77.38 220 ALA A O 1
ATOM 1735 N N . TYR A 1 221 ? 14.964 37.108 -12.022 1.00 76.88 221 TYR A N 1
ATOM 1736 C CA . TYR A 1 221 ? 16.008 37.447 -11.056 1.00 76.88 221 TYR A CA 1
ATOM 1737 C C . TYR A 1 221 ? 16.786 38.706 -11.467 1.00 76.88 221 TYR A C 1
ATOM 1739 O O . TYR A 1 221 ? 16.931 39.628 -10.667 1.00 76.88 221 TYR A O 1
ATOM 1747 N N . VAL A 1 222 ? 17.239 38.792 -12.722 1.00 75.12 222 VAL A N 1
ATOM 1748 C CA . VAL A 1 222 ? 17.979 39.967 -13.217 1.00 75.12 222 VAL A CA 1
ATOM 1749 C C . VAL A 1 222 ? 17.124 41.235 -13.153 1.00 75.12 222 VAL A C 1
ATOM 1751 O O . VAL A 1 222 ? 17.616 42.273 -12.713 1.00 75.12 222 VAL A O 1
ATOM 1754 N N . LEU A 1 223 ? 15.844 41.156 -13.530 1.00 78.81 223 LEU A N 1
ATOM 1755 C CA . LEU A 1 223 ? 14.917 42.289 -13.461 1.00 78.81 223 LEU A CA 1
ATOM 1756 C C . LEU A 1 223 ? 14.667 42.751 -12.023 1.00 78.81 223 LEU A C 1
ATOM 1758 O O . LEU A 1 223 ? 14.714 43.951 -11.754 1.00 78.81 223 LEU A O 1
ATOM 1762 N N . LEU A 1 224 ? 14.446 41.815 -11.096 1.00 78.19 224 LEU A N 1
ATOM 1763 C CA . LEU A 1 224 ? 14.251 42.125 -9.680 1.00 78.19 224 LEU A CA 1
ATOM 1764 C C . LEU A 1 224 ? 15.485 42.823 -9.094 1.00 78.19 224 LEU A C 1
ATOM 1766 O O . LEU A 1 224 ? 15.363 43.858 -8.443 1.00 78.19 224 LEU A O 1
ATOM 1770 N N . MET A 1 225 ? 16.679 42.295 -9.368 1.00 72.75 225 MET A N 1
ATOM 1771 C CA . MET A 1 225 ? 17.922 42.867 -8.848 1.00 72.75 225 MET A CA 1
ATOM 1772 C C . MET A 1 225 ? 18.240 44.231 -9.473 1.00 72.75 225 MET A C 1
ATOM 1774 O O . MET A 1 225 ? 18.702 45.125 -8.766 1.00 72.75 225 MET A O 1
ATOM 1778 N N . ALA A 1 226 ? 17.929 44.435 -10.757 1.00 73.81 226 ALA A N 1
ATOM 1779 C CA . ALA A 1 226 ? 18.059 45.734 -11.419 1.00 73.81 226 ALA A CA 1
ATOM 1780 C C . ALA A 1 226 ? 17.084 46.783 -10.850 1.00 73.81 226 ALA A C 1
ATOM 1782 O O . ALA A 1 226 ? 17.472 47.935 -10.655 1.00 73.81 226 ALA A O 1
ATOM 1783 N N . ALA A 1 227 ? 15.847 46.388 -10.527 1.00 76.81 227 ALA A N 1
ATOM 1784 C CA . ALA A 1 227 ? 14.880 47.265 -9.868 1.00 76.81 227 ALA A CA 1
ATOM 1785 C C . ALA A 1 227 ? 15.360 47.674 -8.464 1.00 76.81 227 ALA A C 1
ATOM 1787 O O . ALA A 1 227 ? 15.368 48.859 -8.132 1.00 76.81 227 ALA A O 1
ATOM 1788 N N . ILE A 1 228 ? 15.854 46.714 -7.672 1.00 73.06 228 ILE A N 1
ATOM 1789 C CA . ILE A 1 228 ? 16.408 46.982 -6.336 1.00 73.06 228 ILE A CA 1
ATOM 1790 C C . ILE A 1 228 ? 17.637 47.903 -6.420 1.00 73.06 228 ILE A C 1
ATOM 1792 O O . ILE A 1 228 ? 17.759 48.831 -5.620 1.00 73.06 228 ILE A O 1
ATOM 1796 N N . ALA A 1 229 ? 18.516 47.715 -7.411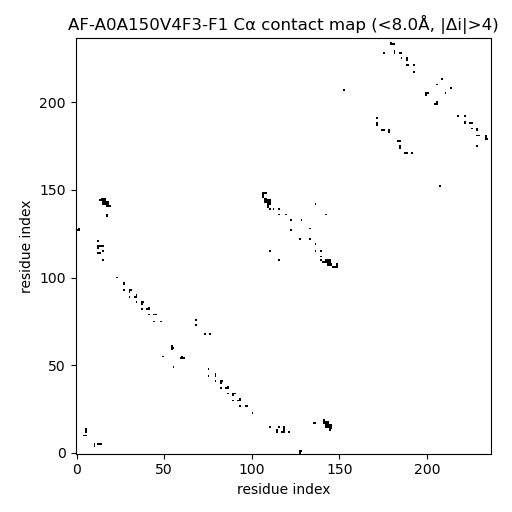 1.00 70.44 229 ALA A N 1
ATOM 1797 C CA . ALA A 1 229 ? 19.675 48.583 -7.634 1.00 70.44 229 ALA A CA 1
ATOM 1798 C C . ALA A 1 229 ? 19.290 50.056 -7.855 1.00 70.44 229 ALA A C 1
ATOM 1800 O O . ALA A 1 229 ? 20.025 50.946 -7.421 1.00 70.44 229 ALA A O 1
ATOM 1801 N N . GLY A 1 230 ? 18.154 50.299 -8.521 1.00 69.50 230 GLY A N 1
ATOM 1802 C CA . GLY A 1 230 ? 17.611 51.632 -8.785 1.00 69.50 230 GLY A CA 1
ATOM 1803 C C . GLY A 1 230 ? 16.873 52.259 -7.598 1.00 69.50 230 GLY A C 1
ATOM 1804 O O . GLY A 1 230 ? 16.846 53.481 -7.488 1.00 69.50 230 GLY A O 1
ATOM 1805 N N . CYS A 1 231 ? 16.307 51.451 -6.695 1.00 68.44 231 CYS A N 1
ATOM 1806 C CA . CYS A 1 231 ? 15.582 51.939 -5.517 1.00 68.44 231 CYS A CA 1
ATOM 1807 C C . CYS A 1 231 ? 16.487 52.319 -4.333 1.00 68.44 231 CYS A C 1
ATOM 1809 O O . CYS A 1 231 ? 16.039 53.043 -3.446 1.00 68.44 231 CYS A O 1
ATOM 1811 N N . ILE A 1 232 ? 17.736 51.840 -4.282 1.00 68.94 232 ILE A N 1
ATOM 1812 C CA . ILE A 1 232 ? 18.663 52.178 -3.192 1.00 68.94 232 ILE A CA 1
ATOM 1813 C C . ILE A 1 232 ? 19.231 53.589 -3.436 1.00 68.94 232 ILE A C 1
ATOM 1815 O O . ILE A 1 232 ? 19.962 53.772 -4.417 1.00 68.94 232 ILE A O 1
ATOM 1819 N N . PRO A 1 233 ? 18.960 54.573 -2.555 1.00 60.88 233 PRO A N 1
ATOM 1820 C CA . PRO A 1 233 ? 19.397 55.950 -2.748 1.00 60.88 233 PRO A CA 1
ATOM 1821 C C . PRO A 1 233 ? 20.926 56.047 -2.793 1.00 60.88 233 PRO A C 1
ATOM 1823 O O . PRO A 1 233 ? 21.639 55.456 -1.979 1.00 60.88 233 PRO A O 1
ATOM 1826 N N . GLN A 1 234 ? 21.432 56.790 -3.777 1.00 59.12 234 GLN A N 1
ATOM 1827 C CA . GLN A 1 234 ? 22.844 57.140 -3.873 1.00 59.12 234 GLN A CA 1
ATOM 1828 C C . GLN A 1 234 ? 23.142 58.155 -2.766 1.00 59.12 234 GLN A C 1
ATOM 1830 O O . GLN A 1 234 ? 22.612 59.263 -2.795 1.00 59.12 234 GLN A O 1
ATOM 1835 N N . HIS A 1 235 ? 23.970 57.797 -1.784 1.00 53.84 235 HIS A N 1
ATOM 1836 C CA . HIS A 1 235 ? 24.549 58.807 -0.904 1.00 53.84 235 HIS A CA 1
ATOM 1837 C C . HIS A 1 235 ? 25.564 59.607 -1.722 1.00 53.84 235 HIS A C 1
ATOM 1839 O O . HIS A 1 235 ? 26.696 59.177 -1.929 1.00 53.84 235 HIS A O 1
ATOM 1845 N N . THR A 1 236 ? 25.123 60.754 -2.233 1.00 51.09 236 THR A N 1
ATOM 1846 C CA . THR A 1 236 ? 25.999 61.806 -2.740 1.00 51.09 236 THR A CA 1
ATOM 1847 C C . THR A 1 236 ? 26.667 62.463 -1.535 1.00 51.09 236 THR A C 1
ATOM 1849 O O . THR A 1 236 ? 26.037 63.265 -0.843 1.00 51.09 236 THR A O 1
ATOM 1852 N N . THR A 1 237 ? 27.903 62.073 -1.239 1.00 45.12 237 THR A N 1
ATOM 1853 C CA . THR A 1 237 ? 28.846 62.934 -0.510 1.00 45.12 237 THR A CA 1
ATOM 1854 C C . THR A 1 237 ? 29.683 63.690 -1.517 1.00 45.12 237 THR A C 1
ATOM 1856 O O . THR A 1 237 ? 30.239 62.996 -2.402 1.00 45.12 237 THR A O 1
#

Foldseek 3Di:
DVVVLCPDPPRPAFDKDFADVVVLVVVLVVLVVVLVVLVVVLVVLVVVVVVPDCCVVVVRPDPPDPPPPVPDCPVSVVVNVVSVVVSVVSVVVNVVSVVVNVVCVVQWDQDDPVSLVVNVVVCVVVVPDDPVVCVSSVVSRRMTGDDGDPPQPPPCVVVVVVVVVVVLVVVLVVVLVVDLDLVVSLVVLVVSLVVVVVCCVPDPVPSVDPPVVVVVVSVVVSVVSNVVSVPDDRPDD

Radius of gyration: 33.04 Å; Cα contacts (8 Å, |Δi|>4): 127; chains: 1; bounding box: 60×88×67 Å

Secondary structure (DSSP, 8-state):
-HHHHHH-TT-SS---EE--HHHHHHHHHHHHHHHHHHHHHHHHHHHHHHHH-GGGGGT------TTTGGGT-HHHHHHHHHHHHHHHHHHHHHHHHHHHHHHHHHHPEEPPHHHHHHHHHHHHHH--S-HHHHGGGG-GGGEEE-S----SS-STHHHHHHHHHHHHHHHHHHHHHH---HHHHHHHHHHHHHHHHHHHHHSGGGGSS-HHHHHHHHHHHHHHHHHHHHHS-----

Sequence (237 aa):
MLALELSSSDSSVRPLYRKFEYLNHRILLHLQDELSELEEQLRTLDEVIAQTDPASADGQHSPSSRRGETYGNNELHHRRINLLGKVFIKTEQYNRAMTAYTSMIKDAVPADPEQVRAYREWMVKHAPVHEIETRFLQRGEDLIVPGKAQSGFDGPTKHAALAYLPVALMLPLLLYSIIPSLAGRLAVTALIAVGAFIIAATTRIRHLMPPREWAVCGAAYVLLMAAIAGCIPQHTT

Solvent-accessible surface area (backbone atoms only — not comparable to full-atom values): 14025 Å² total; per-residue (Å²): 110,56,70,60,46,63,68,42,95,83,47,96,50,74,65,74,44,76,62,57,63,73,59,52,52,52,52,52,52,51,48,48,52,56,46,52,54,50,51,51,53,49,50,54,50,52,52,52,51,65,73,66,44,72,47,65,78,76,75,48,77,74,76,95,41,96,81,71,53,76,83,83,47,54,66,66,50,51,51,49,54,52,49,52,53,51,47,53,54,50,53,51,51,44,53,50,51,52,49,54,52,51,53,52,59,74,42,52,34,76,51,53,70,68,57,53,48,54,37,50,53,51,44,68,75,65,53,76,64,59,72,81,76,52,55,64,74,75,45,60,90,37,27,26,36,83,58,82,50,81,61,81,78,80,53,74,57,62,62,48,52,61,58,46,52,59,53,65,60,48,54,58,56,57,52,44,76,74,44,76,47,63,71,58,43,54,52,50,50,52,53,50,52,50,51,52,50,52,49,45,70,73,41,86,58,58,79,79,50,60,76,67,56,53,52,52,53,52,50,52,51,54,53,52,53,53,50,52,57,69,70,54,81,65,82,84,125

Mean predicted aligned error: 17.28 Å

pLDDT: mean 76.89, std 15.37, range [40.78, 98.25]